Protein AF-0000000070480472 (afdb_homodimer)

InterPro domains:
  IPR001611 Leucine-rich repeat [PF00560] (83-105)
  IPR001611 Leucine-rich repeat [PF00560] (107-129)
  IPR013210 Leucine-rich repeat-containing N-terminal, plant-type [PF08263] (15-54)
  IPR032675 Leucine-rich repeat domain superfamily [G3DSA:3.80.10.10] (13-139)
  IPR053211 DNA damage-repair/toleration-associated protein [PTHR48060] (13-138)

Radius of gyration: 23.02 Å; Cα contacts (8 Å, |Δi|>4): 661; chains: 2; bounding box: 74×65×51 Å

Secondary structure (DSSP, 8-state):
----------HHHHHHHHHHHHHHHHHEEE-TT--GGG-STTS-GGGSTTEEE-TTT--EEEEE-TTS--EEE--GGGGG-TT--EEE--SSEEEEEPPGGGGG-TT--EEE--SSEEES---TTGGG-TT--EEEEE--/----------HHHHHHHHHHHHHHHHHEEE-TT-GGGG-STTS-GGGSTTEEE-TTT--EEEEE-TTS--EEE--GGGGG-TT--EEE--SSEEEEEPPGGGGG-TT--EEE--SSEEES---TTGGG-TT--EEEEE--

Structure (mmCIF, N/CA/C/O backbone):
data_AF-0000000070480472-model_v1
#
loop_
_entity.id
_entity.type
_entity.pdbx_description
1 polymer 'PREDICTED: probable LRR receptor'
#
loop_
_atom_site.group_PDB
_atom_site.id
_atom_site.type_symbol
_atom_site.label_atom_id
_atom_site.label_alt_id
_atom_site.label_comp_id
_atom_site.label_asym_id
_atom_site.label_entity_id
_atom_site.label_seq_id
_atom_site.pdbx_PDB_ins_code
_atom_site.Cartn_x
_atom_site.Cartn_y
_atom_site.Cartn_z
_atom_site.occupancy
_atom_site.B_iso_or_equiv
_atom_site.auth_seq_id
_atom_site.auth_comp_id
_atom_site.auth_asym_id
_atom_site.auth_atom_id
_atom_site.pdbx_PDB_model_num
ATOM 1 N N . MET A 1 1 ? -36 23.062 30.609 1 36.09 1 MET A N 1
ATOM 2 C CA . MET A 1 1 ? -35.219 23.609 29.484 1 36.09 1 MET A CA 1
ATOM 3 C C . MET A 1 1 ? -33.75 23.312 29.656 1 36.09 1 MET A C 1
ATOM 5 O O . MET A 1 1 ? -33.031 24.031 30.375 1 36.09 1 MET A O 1
ATOM 9 N N . GLU A 1 2 ? -33.375 22.078 29.812 1 41.34 2 GLU A N 1
ATOM 10 C CA . GLU A 1 2 ? -32 21.609 30.047 1 41.34 2 GLU A CA 1
ATOM 11 C C . GLU A 1 2 ? -31.094 22.016 28.875 1 41.34 2 GLU A C 1
ATOM 13 O O . GLU A 1 2 ? -31.422 21.766 27.719 1 41.34 2 GLU A O 1
ATOM 18 N N . SER A 1 3 ? -30.406 23.141 29.062 1 35.59 3 SER A N 1
ATOM 19 C CA . SER A 1 3 ? -29.391 23.594 28.109 1 35.59 3 SER A CA 1
ATOM 20 C C . SER A 1 3 ? -28.469 22.453 27.688 1 35.59 3 SER A C 1
ATOM 22 O O . SER A 1 3 ? -27.844 21.812 28.547 1 35.59 3 SER A O 1
ATOM 24 N N . ALA A 1 4 ? -28.766 21.734 26.688 1 45.5 4 ALA A N 1
ATOM 25 C CA . ALA A 1 4 ? -27.812 20.797 26.078 1 45.5 4 ALA A CA 1
ATOM 26 C C . ALA A 1 4 ? -26.406 21.406 26.047 1 45.5 4 ALA A C 1
ATOM 28 O O . ALA A 1 4 ? -26.172 22.406 25.359 1 45.5 4 ALA A O 1
ATOM 29 N N . THR A 1 5 ? -25.688 21.391 27.109 1 40.94 5 THR A N 1
ATOM 30 C CA . THR A 1 5 ? -24.281 21.75 27.094 1 40.94 5 THR A CA 1
ATOM 31 C C . THR A 1 5 ? -23.594 21.203 25.844 1 40.94 5 THR A C 1
ATOM 33 O O . THR A 1 5 ? -23.703 20.016 25.547 1 40.94 5 THR A O 1
ATOM 36 N N . LEU A 1 6 ? -23.375 21.984 24.875 1 44.75 6 LEU A N 1
ATOM 37 C CA . LEU A 1 6 ? -22.594 21.656 23.703 1 44.75 6 LEU A CA 1
ATOM 38 C C . LEU A 1 6 ? -21.266 21.016 24.094 1 44.75 6 LEU A C 1
ATOM 40 O O . LEU A 1 6 ? -20.641 21.422 25.078 1 44.75 6 LEU A O 1
ATOM 44 N N . PRO A 1 7 ? -21.125 19.688 23.969 1 46.91 7 PRO A N 1
ATOM 45 C CA . PRO A 1 7 ? -19.812 19.125 24.297 1 46.91 7 PRO A CA 1
ATOM 46 C C . PRO A 1 7 ? -18.672 20.094 24 1 46.91 7 PRO A C 1
ATOM 48 O O . PRO A 1 7 ? -18.688 20.797 23 1 46.91 7 PRO A O 1
ATOM 51 N N . SER A 1 8 ? -18.062 20.766 24.922 1 44.59 8 SER A N 1
ATOM 52 C CA . SER A 1 8 ? -16.844 21.578 24.828 1 44.59 8 SER A CA 1
ATOM 53 C C . SER A 1 8 ? -15.844 20.953 23.859 1 44.59 8 SER A C 1
ATOM 55 O O . SER A 1 8 ? -15.484 19.781 24 1 44.59 8 SER A O 1
ATOM 57 N N . CYS A 1 9 ? -15.789 21.172 22.484 1 49.78 9 CYS A N 1
ATOM 58 C CA . CYS A 1 9 ? -14.719 20.891 21.516 1 49.78 9 CYS A CA 1
ATOM 59 C C . CYS A 1 9 ? -13.352 21.016 22.172 1 49.78 9 CYS A C 1
ATOM 61 O O . CYS A 1 9 ? -12.961 22.109 22.609 1 49.78 9 CYS A O 1
ATOM 63 N N . ASN A 1 10 ? -12.977 20.078 23.016 1 51.16 10 ASN A N 1
ATOM 64 C CA . ASN A 1 10 ? -11.695 20.047 23.719 1 51.16 10 ASN A CA 1
ATOM 65 C C . ASN A 1 10 ? -10.586 20.688 22.891 1 51.16 10 ASN A C 1
ATOM 67 O O . ASN A 1 10 ? -10.266 20.203 21.797 1 51.16 10 ASN A O 1
ATOM 71 N N . THR A 1 11 ? -10.289 21.938 23.031 1 59.81 11 THR A N 1
ATOM 72 C CA . THR A 1 11 ? -9.312 22.859 22.438 1 59.81 11 THR A CA 1
ATOM 73 C C . THR A 1 11 ? -7.91 22.234 22.469 1 59.81 11 THR A C 1
ATOM 75 O O . THR A 1 11 ? -7.043 22.625 21.688 1 59.81 11 THR A O 1
ATOM 78 N N . PHE A 1 12 ? -7.617 21.25 23.469 1 59.12 12 PHE A N 1
ATOM 79 C CA . PHE A 1 12 ? -6.277 20.688 23.578 1 59.12 12 PHE A CA 1
ATOM 80 C C . PHE A 1 12 ? -5.906 19.891 22.328 1 59.12 12 PHE A C 1
ATOM 82 O O . PHE A 1 12 ? -4.793 20.031 21.812 1 59.12 12 PHE A O 1
ATOM 89 N N . GLY A 1 13 ? -6.777 19.078 21.75 1 69.88 13 GLY A N 1
ATOM 90 C CA . GLY A 1 13 ? -6.504 18.312 20.547 1 69.88 13 GLY A CA 1
ATOM 91 C C . GLY A 1 13 ? -6.246 19.188 19.328 1 69.88 13 GLY A C 1
ATOM 92 O O . GLY A 1 13 ? -5.387 18.875 18.5 1 69.88 13 GLY A O 1
ATOM 93 N N . ASN A 1 14 ? -6.711 20.297 19.453 1 85.75 14 ASN A N 1
ATOM 94 C CA . ASN A 1 14 ? -6.547 21.266 18.375 1 85.75 14 ASN A CA 1
ATOM 95 C C . ASN A 1 14 ? -5.129 21.828 18.328 1 85.75 14 ASN A C 1
ATOM 97 O O . ASN A 1 14 ? -4.535 21.953 17.266 1 85.75 14 ASN A O 1
ATOM 101 N N . GLU A 1 15 ? -4.621 21.953 19.609 1 92.5 15 GLU A N 1
ATOM 102 C CA . GLU A 1 15 ? -3.26 22.469 19.656 1 92.5 15 GLU A CA 1
ATOM 103 C C . GLU A 1 15 ? -2.25 21.422 19.188 1 92.5 15 GLU A C 1
ATOM 105 O O . GLU A 1 15 ? -1.281 21.75 18.5 1 92.5 15 GLU A O 1
ATOM 110 N N . THR A 1 16 ? -2.457 20.234 19.594 1 95.81 16 THR A N 1
ATOM 111 C CA . THR A 1 16 ? -1.588 19.141 19.156 1 95.81 16 THR A CA 1
ATOM 112 C C . THR A 1 16 ? -1.609 19 17.641 1 95.81 16 THR A C 1
ATOM 114 O O . THR A 1 16 ? -0.566 18.797 17.016 1 95.81 16 THR A O 1
ATOM 117 N N . ASP A 1 17 ? -2.764 19.141 17.125 1 97.38 17 ASP A N 1
ATOM 118 C CA . ASP A 1 17 ? -2.893 19.094 15.664 1 97.38 17 ASP A CA 1
ATOM 119 C C . ASP A 1 17 ? -2.121 20.234 15.016 1 97.38 17 ASP A C 1
ATOM 121 O O . ASP A 1 17 ? -1.387 20.031 14.047 1 97.38 17 ASP A O 1
ATOM 125 N N . ARG A 1 18 ? -2.352 21.391 15.547 1 95.38 18 ARG A N 1
ATOM 126 C CA . ARG A 1 18 ? -1.667 22.578 15.023 1 95.38 18 ARG A CA 1
ATOM 127 C C . ARG A 1 18 ? -0.155 22.375 15.031 1 95.38 18 ARG A C 1
ATOM 129 O O . ARG A 1 18 ? 0.516 22.625 14.031 1 95.38 18 ARG A O 1
ATOM 136 N N . LEU A 1 19 ? 0.35 21.938 16.109 1 96 19 LEU A N 1
ATOM 137 C CA . LEU A 1 19 ? 1.789 21.75 16.266 1 96 19 LEU A CA 1
ATOM 138 C C . LEU A 1 19 ? 2.312 20.688 15.297 1 96 19 LEU A C 1
ATOM 140 O O . LEU A 1 19 ? 3.4 20.844 14.742 1 96 19 LEU A O 1
ATOM 144 N N . ALA A 1 20 ? 1.572 19.656 15.102 1 97.62 20 ALA A N 1
ATOM 145 C CA . ALA A 1 20 ? 1.964 18.609 14.156 1 97.62 20 ALA A CA 1
ATOM 146 C C . ALA A 1 20 ? 2.02 19.156 12.734 1 97.62 20 ALA A C 1
ATOM 148 O O . ALA A 1 20 ? 2.938 18.828 11.969 1 97.62 20 ALA A O 1
ATOM 149 N N . LEU A 1 21 ? 1.062 20 12.344 1 97.25 21 LEU A N 1
ATOM 150 C CA . LEU A 1 21 ? 1.028 20.594 11.008 1 97.25 21 LEU A CA 1
ATOM 151 C C . LEU A 1 21 ? 2.174 21.578 10.828 1 97.25 21 LEU A C 1
ATOM 153 O O . LEU A 1 21 ? 2.768 21.656 9.75 1 97.25 21 LEU A O 1
ATOM 157 N N . LEU A 1 22 ? 2.443 22.297 11.906 1 96.38 22 LEU A N 1
ATOM 158 C CA . LEU A 1 22 ? 3.584 23.203 11.852 1 96.38 22 LEU A CA 1
ATOM 159 C C . LEU A 1 22 ? 4.887 22.438 11.688 1 96.38 22 LEU A C 1
ATOM 161 O O . LEU A 1 22 ? 5.781 22.859 10.953 1 96.38 22 LEU A O 1
ATOM 165 N N . ASP A 1 23 ? 4.953 21.359 12.391 1 97.69 23 ASP A N 1
ATOM 166 C CA . ASP A 1 23 ? 6.121 20.5 12.242 1 97.69 23 ASP A CA 1
ATOM 167 C C . ASP A 1 23 ? 6.27 20 10.805 1 97.69 23 ASP A C 1
ATOM 169 O O . ASP A 1 23 ? 7.371 20 10.25 1 97.69 23 ASP A O 1
ATOM 173 N N . LEU A 1 24 ? 5.184 19.641 10.172 1 97.69 24 LEU A N 1
ATOM 174 C CA . LEU A 1 24 ? 5.188 19.219 8.773 1 97.69 24 LEU A CA 1
ATOM 175 C C . LEU A 1 24 ? 5.66 20.344 7.871 1 97.69 24 LEU A C 1
ATOM 177 O O . LEU A 1 24 ? 6.504 20.141 7 1 97.69 24 LEU A O 1
ATOM 181 N N . LYS A 1 25 ? 5.121 21.5 8.133 1 96.69 25 LYS A N 1
ATOM 182 C CA . LYS A 1 25 ? 5.52 22.656 7.348 1 96.69 25 LYS A CA 1
ATOM 183 C C . LYS A 1 25 ? 7.02 22.906 7.457 1 96.69 25 LYS A C 1
ATOM 185 O O . LYS A 1 25 ? 7.684 23.188 6.453 1 96.69 25 LYS A O 1
ATOM 190 N N . LYS A 1 26 ? 7.527 22.766 8.656 1 96.62 26 LYS A N 1
ATOM 191 C CA . LYS A 1 26 ? 8.945 23 8.914 1 96.62 26 LYS A CA 1
ATOM 192 C C . LYS A 1 26 ? 9.812 21.984 8.164 1 96.62 26 LYS A C 1
ATOM 194 O O . LYS A 1 26 ? 10.961 22.281 7.82 1 96.62 26 LYS A O 1
ATOM 199 N N . ARG A 1 27 ? 9.258 20.844 7.863 1 97.75 27 ARG A N 1
ATOM 200 C CA . ARG A 1 27 ? 10.016 19.766 7.223 1 97.75 27 ARG A CA 1
ATOM 201 C C . ARG A 1 27 ? 9.969 19.891 5.703 1 97.75 27 ARG A C 1
ATOM 203 O O . ARG A 1 27 ? 10.633 19.141 4.988 1 97.75 27 ARG A O 1
ATOM 210 N N . ILE A 1 28 ? 9.172 20.797 5.18 1 97.44 28 ILE A N 1
ATOM 211 C CA . ILE A 1 28 ? 9.133 21.062 3.746 1 97.44 28 ILE A CA 1
ATOM 212 C C . ILE A 1 28 ? 10.367 21.859 3.334 1 97.44 28 ILE A C 1
ATOM 214 O O . ILE A 1 28 ? 10.625 22.938 3.867 1 97.44 28 ILE A O 1
ATOM 218 N N . THR A 1 29 ? 11.148 21.328 2.416 1 97.81 29 THR A N 1
ATOM 219 C CA . THR A 1 29 ? 12.398 21.953 2.004 1 97.81 29 THR A CA 1
ATOM 220 C C . THR A 1 29 ? 12.234 22.672 0.663 1 97.81 29 THR A C 1
ATOM 222 O O . THR A 1 29 ? 12.992 23.578 0.341 1 97.81 29 THR A O 1
ATOM 225 N N . GLN A 1 30 ? 11.344 22.203 -0.187 1 98.12 30 GLN A N 1
ATOM 226 C CA . GLN A 1 30 ? 11.031 22.859 -1.458 1 98.12 30 GLN A CA 1
ATOM 227 C C . GLN A 1 30 ? 9.523 23.047 -1.623 1 98.12 30 GLN A C 1
ATOM 229 O O . GLN A 1 30 ? 8.742 22.141 -1.345 1 98.12 30 GLN A O 1
ATOM 234 N N . ASP A 1 31 ? 9.125 24.156 -2.004 1 97.56 31 ASP A N 1
ATOM 235 C CA . ASP A 1 31 ? 7.738 24.562 -2.254 1 97.56 31 ASP A CA 1
ATOM 236 C C . ASP A 1 31 ? 7.648 25.531 -3.43 1 97.56 31 ASP A C 1
ATOM 238 O O . ASP A 1 31 ? 7.285 26.688 -3.254 1 97.56 31 ASP A O 1
ATOM 242 N N . PRO A 1 32 ? 7.871 25.016 -4.57 1 97.5 32 PRO A N 1
ATOM 243 C CA . PRO A 1 32 ? 7.969 25.906 -5.727 1 97.5 32 PRO A CA 1
ATOM 244 C C . PRO A 1 32 ? 6.648 26.609 -6.043 1 97.5 32 PRO A C 1
ATOM 246 O O . PRO A 1 32 ? 6.648 27.703 -6.621 1 97.5 32 PRO A O 1
ATOM 249 N N . LEU A 1 33 ? 5.488 26.031 -5.664 1 96.19 33 LEU A N 1
ATOM 250 C CA . LEU A 1 33 ? 4.188 26.641 -5.945 1 96.19 33 LEU A CA 1
ATOM 251 C C . LEU A 1 33 ? 3.74 27.531 -4.793 1 96.19 33 LEU A C 1
ATOM 253 O O . LEU A 1 33 ? 2.662 28.125 -4.848 1 96.19 33 LEU A O 1
ATOM 257 N N . HIS A 1 34 ? 4.5 27.547 -3.738 1 95 34 HIS A N 1
ATOM 258 C CA . HIS A 1 34 ? 4.258 28.406 -2.578 1 95 34 HIS A CA 1
ATOM 259 C C . HIS A 1 34 ? 2.932 28.062 -1.907 1 95 34 HIS A C 1
ATOM 261 O O . HIS A 1 34 ? 2.188 28.953 -1.495 1 95 34 HIS A O 1
ATOM 267 N N . VAL A 1 35 ? 2.701 26.781 -1.876 1 93 35 VAL A N 1
ATOM 268 C CA . VAL A 1 35 ? 1.47 26.281 -1.276 1 93 35 VAL A CA 1
ATOM 269 C C . VAL A 1 35 ? 1.497 26.5 0.233 1 93 35 VAL A C 1
ATOM 271 O O . VAL A 1 35 ? 0.467 26.812 0.84 1 93 35 VAL A O 1
ATOM 274 N N . MET A 1 36 ? 2.635 26.484 0.836 1 92.19 36 MET A N 1
ATOM 275 C CA . MET A 1 36 ? 2.793 26.562 2.285 1 92.19 36 MET A CA 1
ATOM 276 C C . MET A 1 36 ? 2.777 28.016 2.754 1 92.19 36 MET A C 1
ATOM 278 O O . MET A 1 36 ? 2.67 28.281 3.951 1 92.19 36 MET A O 1
ATOM 282 N N . SER A 1 37 ? 2.785 28.906 1.881 1 90.38 37 SER A N 1
ATOM 283 C CA . SER A 1 37 ? 2.836 30.328 2.229 1 90.38 37 SER A CA 1
ATOM 284 C C . SER A 1 37 ? 1.559 30.766 2.936 1 90.38 37 SER A C 1
ATOM 286 O O . SER A 1 37 ? 1.593 31.656 3.793 1 90.38 37 SER A O 1
ATOM 288 N N . SER A 1 38 ? 0.469 30.141 2.561 1 84.44 38 SER A N 1
ATOM 289 C CA . SER A 1 38 ? -0.815 30.516 3.143 1 84.44 38 SER A CA 1
ATOM 290 C C . SER A 1 38 ? -1.031 29.828 4.492 1 84.44 38 SER A C 1
ATOM 292 O O . SER A 1 38 ? -1.974 30.156 5.215 1 84.44 38 SER A O 1
ATOM 294 N N . CYS A 1 39 ? -0.143 28.953 4.848 1 88.81 39 CYS A N 1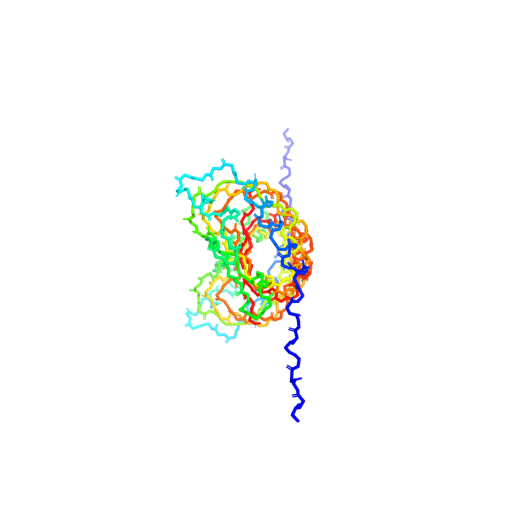
ATOM 295 C CA . CYS A 1 39 ? -0.212 28.25 6.117 1 88.81 39 CYS A CA 1
ATOM 296 C C . CYS A 1 39 ? 0.574 28.984 7.199 1 88.81 39 CYS A C 1
ATOM 298 O O . CYS A 1 39 ? 1.734 28.656 7.457 1 88.81 39 CYS A O 1
ATOM 300 N N . ASN A 1 40 ? -0.016 29.938 7.762 1 84.31 40 ASN A N 1
ATOM 301 C CA . ASN A 1 40 ? 0.656 30.75 8.773 1 84.31 40 ASN A CA 1
ATOM 302 C C . ASN A 1 40 ? -0.275 31.078 9.938 1 84.31 40 ASN A C 1
ATOM 304 O O . ASN A 1 40 ? -1.422 30.625 9.969 1 84.31 40 ASN A O 1
ATOM 308 N N . ASP A 1 41 ? 0.263 31.781 10.891 1 83.81 41 ASP A N 1
ATOM 309 C CA . ASP A 1 41 ? -0.401 32 12.18 1 83.81 41 ASP A CA 1
ATOM 310 C C . ASP A 1 41 ? -1.605 32.938 12.023 1 83.81 41 ASP A C 1
ATOM 312 O O . ASP A 1 41 ? -2.414 33.062 12.945 1 83.81 41 ASP A O 1
ATOM 316 N N . SER A 1 42 ? -1.841 33.438 10.883 1 85.44 42 SER A N 1
ATOM 317 C CA . SER A 1 42 ? -2.963 34.375 10.695 1 85.44 42 SER A CA 1
ATOM 318 C C . SER A 1 42 ? -4.25 33.594 10.398 1 85.44 42 SER A C 1
ATOM 320 O O . SER A 1 42 ? -5.348 34.156 10.523 1 85.44 42 SER A O 1
ATOM 322 N N . LEU A 1 43 ? -4.125 32.438 9.984 1 88.56 43 LEU A N 1
ATOM 323 C CA . LEU A 1 43 ? -5.266 31.594 9.648 1 88.56 43 LEU A CA 1
ATOM 324 C C . LEU A 1 43 ? -5.34 30.391 10.578 1 88.56 43 LEU A C 1
ATOM 326 O O . LEU A 1 43 ? -4.309 29.828 10.953 1 88.56 43 LEU A O 1
ATOM 330 N N . ASN A 1 44 ? -6.523 30.109 10.938 1 92.12 44 ASN A N 1
ATOM 331 C CA . ASN A 1 44 ? -6.707 28.844 11.625 1 92.12 44 ASN A CA 1
ATOM 332 C C . ASN A 1 44 ? -6.242 27.672 10.766 1 92.12 44 ASN A C 1
ATOM 334 O O . ASN A 1 44 ? -6.484 27.641 9.555 1 92.12 44 ASN A O 1
ATOM 338 N N . PHE A 1 45 ? -5.613 26.75 11.406 1 94.94 45 PHE A N 1
ATOM 339 C CA . PHE A 1 45 ? -5.02 25.672 10.625 1 94.94 45 PHE A CA 1
ATOM 340 C C . PHE A 1 45 ? -6.094 24.875 9.883 1 94.94 45 PHE A C 1
ATOM 342 O O . PHE A 1 45 ? -5.809 24.219 8.883 1 94.94 45 PHE A O 1
ATOM 349 N N . CYS A 1 46 ? -7.297 24.906 10.273 1 95.38 46 CYS A N 1
ATOM 350 C CA . CYS A 1 46 ? -8.383 24.234 9.57 1 95.38 46 CYS A CA 1
ATOM 351 C C . CYS A 1 46 ? -8.625 24.875 8.203 1 95.38 46 CYS A C 1
ATOM 353 O O . CYS A 1 46 ? -9.289 24.281 7.352 1 95.38 46 CYS A O 1
ATOM 355 N N . ASN A 1 47 ? -8.07 26.047 7.988 1 94.19 47 ASN A N 1
ATOM 356 C CA . ASN A 1 47 ? -8.227 26.734 6.715 1 94.19 47 ASN A CA 1
ATOM 357 C C . ASN A 1 47 ? -6.957 26.656 5.871 1 94.19 47 ASN A C 1
ATOM 359 O O . ASN A 1 47 ? -6.859 27.297 4.824 1 94.19 47 ASN A O 1
ATOM 363 N N . TRP A 1 48 ? -6 25.922 6.32 1 95.69 48 TRP A N 1
ATOM 364 C CA . TRP A 1 48 ? -4.77 25.734 5.555 1 95.69 48 TRP A CA 1
ATOM 365 C C . TRP A 1 48 ? -5.02 24.875 4.324 1 95.69 48 TRP A C 1
ATOM 367 O O . TRP A 1 48 ? -5.887 24 4.344 1 95.69 48 TRP A O 1
ATOM 377 N N . VAL A 1 49 ? -4.164 25.062 3.32 1 94.75 49 VAL A N 1
ATOM 378 C CA . VAL A 1 49 ? -4.246 24.266 2.102 1 94.75 49 VAL A CA 1
ATOM 379 C C . VAL A 1 49 ? -4.004 22.797 2.432 1 94.75 49 VAL A C 1
ATOM 381 O O . VAL A 1 49 ? -3.096 22.469 3.197 1 94.75 49 VAL A O 1
ATOM 384 N N . GLY A 1 50 ? -4.941 21.953 1.927 1 97.19 50 GLY A N 1
ATOM 385 C CA . GLY A 1 50 ? -4.758 20.516 2.059 1 97.19 50 GLY A CA 1
ATOM 386 C C . GLY A 1 50 ? -5.27 19.969 3.379 1 97.19 50 GLY A C 1
ATOM 387 O O . GLY A 1 50 ? -5.27 18.75 3.594 1 97.19 50 GLY A O 1
ATOM 388 N N . VAL A 1 51 ? -5.715 20.844 4.309 1 97.38 51 VAL A N 1
ATOM 389 C CA . VAL A 1 51 ? -6.156 20.406 5.629 1 97.38 51 VAL A CA 1
ATOM 390 C C . VAL A 1 51 ? -7.68 20.484 5.715 1 97.38 51 VAL A C 1
ATOM 392 O O . VAL A 1 51 ? -8.281 21.484 5.336 1 97.38 51 VAL A O 1
ATOM 395 N N . THR A 1 52 ? -8.328 19.422 6.027 1 98 52 THR A N 1
ATOM 396 C CA . THR A 1 52 ? -9.75 19.391 6.328 1 98 52 THR A CA 1
ATOM 397 C C . THR A 1 52 ? -9.992 19.016 7.785 1 98 52 THR A C 1
ATOM 399 O O . THR A 1 52 ? -9.438 18.031 8.273 1 98 52 THR A O 1
ATOM 402 N N . CYS A 1 53 ? -10.766 19.766 8.484 1 97.25 53 CYS A N 1
ATOM 403 C CA . CYS A 1 53 ? -11.086 19.516 9.891 1 97.25 53 CYS A CA 1
ATOM 404 C C . CYS A 1 53 ? -12.539 19.094 10.055 1 97.25 53 CYS A C 1
ATOM 406 O O . CYS A 1 53 ? -13.383 19.422 9.219 1 97.25 53 CYS A O 1
ATOM 408 N N . ASN A 1 54 ? -12.695 18.219 11.062 1 97.19 54 ASN A N 1
ATOM 409 C CA . ASN A 1 54 ? -14.062 18.016 11.508 1 97.19 54 ASN A CA 1
ATOM 410 C C . ASN A 1 54 ? -14.719 19.328 11.922 1 97.19 54 ASN A C 1
ATOM 412 O O . ASN A 1 54 ? -14.133 20.125 12.664 1 97.19 54 ASN A O 1
ATOM 416 N N . ARG A 1 55 ? -15.867 19.578 11.469 1 92.88 55 ARG A N 1
ATOM 417 C CA . ARG A 1 55 ? -16.531 20.859 11.688 1 92.88 55 ARG A CA 1
ATOM 418 C C . ARG A 1 55 ? -16.875 21.047 13.164 1 92.88 55 ARG A C 1
ATOM 420 O O . ARG A 1 55 ? -16.875 22.156 13.672 1 92.88 55 ARG A O 1
ATOM 427 N N . CYS A 1 56 ? -17.109 19.969 13.867 1 91.88 56 CYS A N 1
ATOM 428 C CA . CYS A 1 56 ? -17.547 20.047 15.258 1 91.88 56 CYS A CA 1
ATOM 429 C C . CYS A 1 56 ? -16.344 20.031 16.203 1 91.88 56 CYS A C 1
ATOM 431 O O . CYS A 1 56 ? -16.188 20.938 17.031 1 91.88 56 CYS A O 1
ATOM 433 N N . THR A 1 57 ? -15.383 19.125 15.992 1 92.62 57 THR A N 1
ATOM 434 C CA . THR A 1 57 ? -14.297 18.938 16.938 1 92.62 57 THR A CA 1
ATOM 435 C C . THR A 1 57 ? -13.086 19.781 16.547 1 92.62 57 THR A C 1
ATOM 437 O O . THR A 1 57 ? -12.164 19.969 17.344 1 92.62 57 THR A O 1
ATOM 440 N N . LYS A 1 58 ? -13.148 20.219 15.289 1 94.62 58 LYS A N 1
ATOM 441 C CA . LYS A 1 58 ? -12.07 21.031 14.734 1 94.62 58 LYS A CA 1
ATOM 442 C C . LYS A 1 58 ? -10.758 20.25 14.695 1 94.62 58 LYS A C 1
ATOM 444 O O . LYS A 1 58 ? -9.68 20.844 14.602 1 94.62 58 LYS A O 1
ATOM 449 N N . ARG A 1 59 ? -10.828 18.969 14.773 1 96.62 59 ARG A N 1
ATOM 450 C CA . ARG A 1 59 ? -9.664 18.109 14.617 1 96.62 59 ARG A CA 1
ATOM 451 C C . ARG A 1 59 ? -9.391 17.812 13.148 1 96.62 59 ARG A C 1
ATOM 453 O O . AR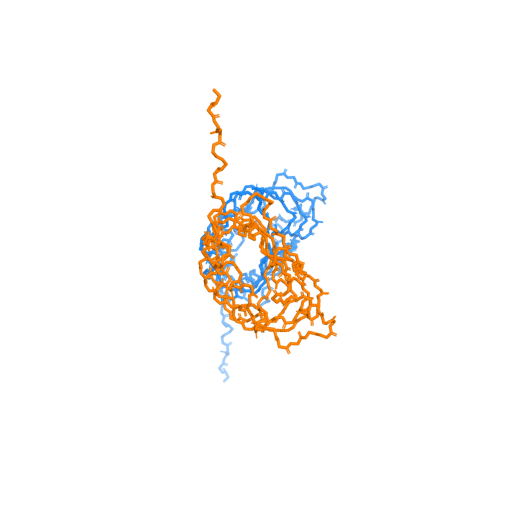G A 1 59 ? -10.32 17.766 12.336 1 96.62 59 ARG A O 1
ATOM 460 N N . VAL A 1 60 ? -8.125 17.656 12.82 1 98.12 60 VAL A N 1
ATOM 461 C CA . VAL A 1 60 ? -7.742 17.359 11.445 1 98.12 60 VAL A CA 1
ATOM 462 C C . VAL A 1 60 ? -8.219 15.945 11.086 1 98.12 60 VAL A C 1
ATOM 464 O O . VAL A 1 60 ? -7.938 14.984 11.805 1 98.12 60 VAL A O 1
ATOM 467 N N . VAL A 1 61 ? -8.93 15.836 9.945 1 98.56 61 VAL A N 1
ATOM 468 C CA . VAL A 1 61 ? -9.453 14.531 9.539 1 98.56 61 VAL A CA 1
ATOM 469 C C . VAL A 1 61 ? -8.828 14.117 8.211 1 98.56 61 VAL A C 1
ATOM 471 O O . VAL A 1 61 ? -8.734 12.922 7.914 1 98.56 61 VAL A O 1
ATOM 474 N N . ILE A 1 62 ? -8.414 15.086 7.379 1 98.81 62 ILE A N 1
ATOM 475 C CA . ILE A 1 62 ? -7.805 14.766 6.094 1 98.81 62 ILE A CA 1
ATOM 476 C C . ILE A 1 62 ? -6.613 15.688 5.848 1 98.81 62 ILE A C 1
ATOM 478 O O . ILE A 1 62 ? -6.684 16.891 6.117 1 98.81 62 ILE A O 1
ATOM 482 N N . LEU A 1 63 ? -5.559 15.18 5.426 1 98.75 63 LEU A N 1
ATOM 483 C CA . LEU A 1 63 ? -4.398 15.891 4.891 1 98.75 63 LEU A CA 1
ATOM 484 C C . LEU A 1 63 ? -4.16 15.516 3.432 1 98.75 63 LEU A C 1
ATOM 486 O O . LEU A 1 63 ? -3.779 14.383 3.127 1 98.75 63 LEU A O 1
ATOM 490 N N . LYS A 1 64 ? -4.426 16.375 2.512 1 98.69 64 LYS A N 1
ATOM 491 C CA . LYS A 1 64 ? -4.328 16.125 1.077 1 98.69 64 LYS A CA 1
ATOM 492 C C . LYS A 1 64 ? -3.459 17.172 0.389 1 98.69 64 LYS A C 1
ATOM 494 O O . LYS A 1 64 ? -3.898 18.312 0.178 1 98.69 64 LYS A O 1
ATOM 499 N N . LEU A 1 65 ? -2.279 16.828 0.046 1 98.06 65 LEU A N 1
ATOM 500 C CA . LEU A 1 65 ? -1.335 17.703 -0.63 1 98.06 65 LEU A CA 1
ATOM 501 C C . LEU A 1 65 ? -0.855 17.094 -1.939 1 98.06 65 LEU A C 1
ATOM 503 O O . LEU A 1 65 ? 0.335 17.141 -2.258 1 98.06 65 LEU A O 1
ATOM 507 N N . THR A 1 66 ? -1.704 16.453 -2.672 1 98.12 66 THR A N 1
ATOM 508 C CA . THR A 1 66 ? -1.397 15.734 -3.902 1 98.12 66 THR A CA 1
ATOM 509 C C . THR A 1 66 ? -0.843 16.688 -4.961 1 98.12 66 THR A C 1
ATOM 511 O O . THR A 1 66 ? -1.397 17.766 -5.188 1 98.12 66 THR A O 1
ATOM 514 N N . THR A 1 67 ? 0.277 16.312 -5.574 1 97.94 67 THR A N 1
ATOM 515 C CA . THR A 1 67 ? 0.831 16.969 -6.758 1 97.94 67 THR A CA 1
ATOM 516 C C . THR A 1 67 ? 1.082 18.453 -6.488 1 97.94 67 THR A C 1
ATOM 518 O O . THR A 1 67 ? 0.691 19.312 -7.285 1 97.94 67 THR A O 1
ATOM 521 N N . GLN A 1 68 ? 1.752 18.766 -5.422 1 97.44 68 GLN A N 1
ATOM 522 C CA . GLN A 1 68 ? 2.062 20.156 -5.066 1 97.44 68 GLN A CA 1
ATOM 523 C C . GLN A 1 68 ? 3.541 20.453 -5.289 1 97.44 68 GLN A C 1
ATOM 525 O O . GLN A 1 68 ? 4.008 21.562 -4.973 1 97.44 68 GLN A O 1
ATOM 530 N N . LYS A 1 69 ? 4.281 19.469 -5.828 1 98.06 69 LYS A N 1
ATOM 531 C CA . LYS A 1 69 ? 5.707 19.594 -6.113 1 98.06 69 LYS A CA 1
ATOM 532 C C . LYS A 1 69 ? 6.496 19.906 -4.848 1 98.06 69 LYS A C 1
ATOM 534 O O . LYS A 1 69 ? 7.473 20.672 -4.891 1 98.06 69 LYS A O 1
ATOM 539 N N . LEU A 1 70 ? 6.02 19.375 -3.693 1 98.25 70 LEU A N 1
ATOM 540 C CA . LEU A 1 70 ? 6.672 19.609 -2.408 1 98.25 70 LEU A CA 1
ATOM 541 C C . LEU A 1 70 ? 7.816 18.625 -2.193 1 98.25 70 LEU A C 1
ATOM 543 O O . LEU A 1 70 ? 7.75 17.484 -2.654 1 98.25 70 LEU A O 1
ATOM 547 N N . ALA A 1 71 ? 8.867 19.078 -1.605 1 98.62 71 ALA A N 1
ATOM 548 C CA . ALA A 1 71 ? 9.938 18.219 -1.099 1 98.62 71 ALA A CA 1
ATOM 549 C C . ALA A 1 71 ? 10.086 18.375 0.413 1 98.62 71 ALA A C 1
ATOM 551 O O . ALA A 1 71 ? 9.828 19.438 0.968 1 98.62 71 ALA A O 1
ATOM 552 N N . GLY A 1 72 ? 10.477 17.328 1.039 1 98.38 72 GLY A N 1
ATOM 553 C CA . GLY A 1 72 ? 10.648 17.297 2.482 1 98.38 72 GLY A CA 1
ATOM 554 C C . GLY A 1 72 ? 10.547 15.906 3.068 1 98.38 72 GLY A C 1
ATOM 555 O O . GLY A 1 72 ? 10.859 14.922 2.396 1 98.38 72 GLY A O 1
ATOM 556 N N . SER A 1 73 ? 10.227 15.789 4.363 1 98.56 73 SER A N 1
ATOM 557 C CA . SER A 1 73 ? 10.07 14.516 5.055 1 98.56 73 SER A CA 1
ATOM 558 C C . SER A 1 73 ? 8.859 14.539 5.98 1 98.56 73 SER A C 1
ATOM 560 O O . SER A 1 73 ? 8.328 15.602 6.293 1 98.56 73 SER A O 1
ATOM 562 N N . LEU A 1 74 ? 8.352 13.367 6.266 1 98.25 74 LEU A N 1
ATOM 563 C CA . LEU A 1 74 ? 7.246 13.242 7.203 1 98.25 74 LEU A CA 1
ATOM 564 C C . LEU A 1 74 ? 7.75 13.234 8.641 1 98.25 74 LEU A C 1
ATOM 566 O O . LEU A 1 74 ? 8.586 12.406 9.008 1 98.25 74 LEU A O 1
ATOM 570 N N . PRO A 1 75 ? 7.254 14.172 9.414 1 98.44 75 PRO A N 1
ATOM 571 C CA . PRO A 1 75 ? 7.703 14.195 10.812 1 98.44 75 PRO A CA 1
ATOM 572 C C . PRO A 1 75 ? 7.043 13.109 11.664 1 98.44 75 PRO A C 1
ATOM 574 O O . PRO A 1 75 ? 5.945 12.656 11.344 1 98.44 75 PRO A O 1
ATOM 577 N N . LYS A 1 76 ? 7.676 12.727 12.797 1 98.38 76 LYS A N 1
ATOM 578 C CA . LYS A 1 76 ? 7.117 11.766 13.742 1 98.38 76 LYS A CA 1
ATOM 579 C C . LYS A 1 76 ? 5.801 12.273 14.328 1 98.38 76 LYS A C 1
ATOM 581 O O . LYS A 1 76 ? 4.918 11.477 14.664 1 98.38 76 LYS A O 1
ATOM 586 N N . SER A 1 77 ? 5.715 13.547 14.336 1 98.44 77 SER A N 1
ATOM 587 C CA . SER A 1 77 ? 4.543 14.164 14.945 1 98.44 77 SER A CA 1
ATOM 588 C C . SER A 1 77 ? 3.293 13.922 14.102 1 98.44 77 SER A C 1
ATOM 590 O O . SER A 1 77 ? 2.174 14.18 14.555 1 98.44 77 SER A O 1
ATOM 592 N N . ILE A 1 78 ? 3.416 13.383 12.875 1 98.19 78 ILE A N 1
ATOM 593 C CA . ILE A 1 78 ? 2.256 13.023 12.07 1 98.19 78 ILE A CA 1
ATOM 594 C C . ILE A 1 78 ? 1.344 12.086 12.859 1 98.19 78 ILE A C 1
ATOM 596 O O . ILE A 1 78 ? 0.122 12.109 12.688 1 98.19 78 ILE A O 1
ATOM 600 N N . GLY A 1 79 ? 1.986 11.289 13.742 1 97.94 79 GLY A N 1
ATOM 601 C CA . GLY A 1 79 ? 1.252 10.344 14.57 1 97.94 79 GLY A CA 1
ATOM 602 C C . GLY A 1 79 ? 0.375 11.023 15.609 1 97.94 79 GLY A C 1
ATOM 603 O O . GLY A 1 79 ? -0.468 10.375 16.234 1 97.94 79 GLY A O 1
ATOM 604 N N . ASN A 1 80 ? 0.577 12.32 15.773 1 97.81 80 ASN A N 1
ATOM 605 C CA . ASN A 1 80 ? -0.2 13.07 16.75 1 97.81 80 ASN A CA 1
ATOM 606 C C . ASN A 1 80 ? -1.538 13.523 16.172 1 97.81 80 ASN A C 1
ATOM 608 O O . ASN A 1 80 ? -2.406 14 16.906 1 97.81 80 ASN A O 1
ATOM 612 N N . LEU A 1 81 ? -1.711 13.414 14.867 1 97.94 81 LEU A N 1
ATOM 613 C CA . LEU A 1 81 ? -2.99 13.734 14.25 1 97.94 81 LEU A CA 1
ATOM 614 C C . LEU A 1 81 ? -3.98 12.586 14.406 1 97.94 81 LEU A C 1
ATOM 616 O O . LEU A 1 81 ? -4.383 11.969 13.422 1 97.94 81 LEU A O 1
ATOM 620 N N . SER A 1 82 ? -4.488 12.414 15.617 1 96.38 82 SER A N 1
ATOM 621 C CA . SER A 1 82 ? -5.141 11.203 16.094 1 96.38 82 SER A CA 1
ATOM 622 C C . 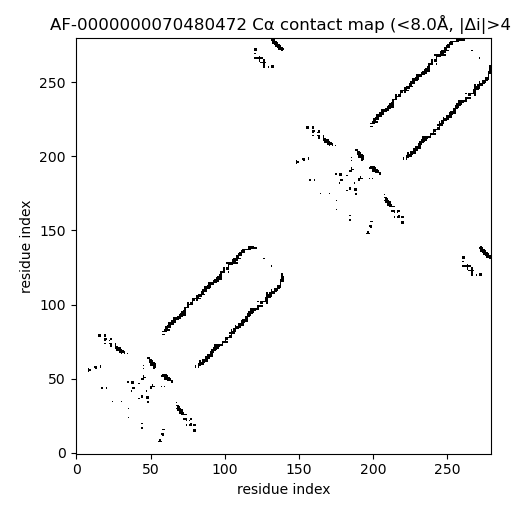SER A 1 82 ? -6.48 10.984 15.398 1 96.38 82 SER A C 1
ATOM 624 O O . SER A 1 82 ? -7.031 9.883 15.422 1 96.38 82 SER A O 1
ATOM 626 N N . HIS A 1 83 ? -7.035 11.984 14.719 1 97.31 83 HIS A N 1
ATOM 627 C CA . HIS A 1 83 ? -8.344 11.844 14.086 1 97.31 83 HIS A CA 1
ATOM 628 C C . HIS A 1 83 ? -8.211 11.773 12.57 1 97.31 83 HIS A C 1
ATOM 630 O O . HIS A 1 83 ? -9.219 11.758 11.859 1 97.31 83 HIS A O 1
ATOM 636 N N . LEU A 1 84 ? -6.969 11.703 12.109 1 98.19 84 LEU A N 1
ATOM 637 C CA . LEU A 1 84 ? -6.738 11.641 10.672 1 98.19 84 LEU A CA 1
ATOM 638 C C . LEU A 1 84 ? -7.332 10.367 10.086 1 98.19 84 LEU A C 1
ATOM 640 O O . LEU A 1 84 ? -7.105 9.273 10.602 1 98.19 84 LEU A O 1
ATOM 644 N N . THR A 1 85 ? -8.141 10.5 9.016 1 98.38 85 THR A N 1
ATOM 645 C CA . THR A 1 85 ? -8.719 9.352 8.32 1 98.38 85 THR A CA 1
ATOM 646 C C . THR A 1 85 ? -8.07 9.164 6.953 1 98.38 85 THR A C 1
ATOM 648 O O . THR A 1 85 ? -8.156 8.086 6.363 1 98.38 85 THR A O 1
ATOM 651 N N . GLY A 1 86 ? -7.438 10.18 6.469 1 98.69 86 GLY A N 1
ATOM 652 C CA . GLY A 1 86 ? -6.832 10.094 5.152 1 98.69 86 GLY A CA 1
ATOM 653 C C . GLY A 1 86 ? -5.586 10.945 5.008 1 98.69 86 GLY A C 1
ATOM 654 O O . GLY A 1 86 ? -5.559 12.094 5.465 1 98.69 86 GLY A O 1
ATOM 655 N N . ILE A 1 87 ? -4.547 10.469 4.469 1 98.81 87 ILE A N 1
ATOM 656 C CA . ILE A 1 87 ? -3.346 11.18 4.039 1 98.81 87 ILE A CA 1
ATOM 657 C C . ILE A 1 87 ? -3.096 10.922 2.555 1 98.81 87 ILE A C 1
ATOM 659 O O . ILE A 1 87 ? -3.027 9.766 2.121 1 98.81 87 ILE A O 1
ATOM 663 N N . ASP A 1 88 ? -3.029 11.914 1.771 1 98.75 88 ASP A N 1
ATOM 664 C CA . ASP A 1 88 ? -2.711 11.812 0.35 1 98.75 88 ASP A CA 1
ATOM 665 C C . ASP A 1 88 ? -1.592 12.781 -0.031 1 98.75 88 ASP A C 1
ATOM 667 O O . ASP A 1 88 ? -1.83 13.977 -0.203 1 98.75 88 ASP A O 1
ATOM 671 N N . LEU A 1 89 ? -0.401 12.258 -0.141 1 98.5 89 LEU A N 1
ATOM 672 C CA . LEU A 1 89 ? 0.766 13.047 -0.515 1 98.5 89 LEU A CA 1
ATOM 673 C C . LEU A 1 89 ? 1.308 12.617 -1.871 1 98.5 89 LEU A C 1
ATOM 675 O O . LEU A 1 89 ? 2.482 12.836 -2.176 1 98.5 89 LEU A O 1
ATOM 679 N N . VAL A 1 90 ? 0.478 11.961 -2.672 1 98.19 90 VAL A N 1
ATOM 680 C CA . VAL A 1 90 ? 0.915 11.328 -3.912 1 98.19 90 VAL A CA 1
ATOM 681 C C . VAL A 1 90 ? 1.521 12.375 -4.844 1 98.19 90 VAL A C 1
ATOM 683 O O . VAL A 1 90 ? 1.015 13.492 -4.938 1 98.19 90 VAL A O 1
ATOM 686 N N . ASN A 1 91 ? 2.504 11.977 -5.578 1 97.88 91 ASN A N 1
ATOM 687 C CA . ASN A 1 91 ? 3.086 12.758 -6.668 1 97.88 91 ASN A CA 1
ATOM 688 C C . ASN A 1 91 ? 3.727 14.047 -6.152 1 97.88 91 ASN A C 1
ATOM 690 O O . ASN A 1 91 ? 3.391 15.141 -6.617 1 97.88 91 ASN A O 1
ATOM 694 N N . ASN A 1 92 ? 4.684 13.883 -5.242 1 98.38 92 ASN A N 1
ATOM 695 C CA . ASN A 1 92 ? 5.574 14.906 -4.707 1 98.38 92 ASN A CA 1
ATOM 696 C C . ASN A 1 92 ? 7.016 14.406 -4.637 1 98.38 92 ASN A C 1
ATOM 698 O O . ASN A 1 92 ? 7.41 13.523 -5.395 1 98.38 92 ASN A O 1
ATOM 702 N N . SER A 1 93 ? 7.824 15.062 -3.908 1 98.25 93 SER A N 1
ATOM 703 C CA . SER A 1 93 ? 9.219 14.656 -3.779 1 98.25 93 SER A CA 1
ATOM 704 C C . SER A 1 93 ? 9.609 14.453 -2.318 1 98.25 93 SER A C 1
ATOM 706 O O . SER A 1 93 ? 10.719 14.789 -1.911 1 98.25 93 SER A O 1
ATOM 708 N N . PHE A 1 94 ? 8.625 13.992 -1.493 1 98.38 94 PHE A N 1
ATOM 709 C CA . PHE A 1 94 ? 8.953 13.688 -0.104 1 98.38 94 PHE A CA 1
ATOM 710 C C . PHE A 1 94 ? 9.969 12.562 -0.018 1 98.38 94 PHE A C 1
ATOM 712 O O . PHE A 1 94 ? 9.922 11.617 -0.803 1 98.38 94 PHE A O 1
ATOM 719 N N . ALA A 1 95 ? 10.859 12.711 0.89 1 98.06 95 ALA A N 1
ATOM 720 C CA . ALA A 1 95 ? 11.938 11.727 1.056 1 98.06 95 ALA A CA 1
ATOM 721 C C . ALA A 1 95 ? 12.109 11.344 2.523 1 98.06 95 ALA A C 1
ATOM 723 O O . ALA A 1 95 ? 11.234 11.617 3.348 1 98.06 95 ALA A O 1
ATOM 724 N N . GLY A 1 96 ? 13.148 10.531 2.85 1 97.06 96 GLY A N 1
ATOM 725 C CA . GLY A 1 96 ? 13.336 10.023 4.199 1 97.06 96 GLY A CA 1
ATOM 726 C C . GLY A 1 96 ? 12.555 8.75 4.473 1 97.06 96 GLY A C 1
ATOM 727 O O . GLY A 1 96 ? 12.102 8.078 3.539 1 97.06 96 GLY A O 1
ATOM 728 N N . GLU A 1 97 ? 12.469 8.383 5.691 1 96.81 97 GLU A N 1
ATOM 729 C CA . GLU A 1 97 ? 11.75 7.176 6.086 1 96.81 97 GLU A CA 1
ATOM 730 C C . GLU A 1 97 ? 10.336 7.508 6.562 1 96.81 97 GLU A C 1
ATOM 732 O O . GLU A 1 97 ? 10.078 8.625 7.027 1 96.81 97 GLU A O 1
ATOM 737 N N . ILE A 1 98 ? 9.453 6.551 6.355 1 96.94 98 ILE A N 1
ATOM 738 C CA . ILE A 1 98 ? 8.117 6.688 6.938 1 96.94 98 ILE A CA 1
ATOM 739 C C . ILE A 1 98 ? 8.195 6.457 8.445 1 96.94 98 ILE A C 1
ATOM 741 O O . ILE A 1 98 ? 8.625 5.391 8.898 1 96.94 98 ILE A O 1
ATOM 745 N N . PRO A 1 99 ? 7.77 7.496 9.148 1 96.75 99 PRO A N 1
ATOM 746 C CA . PRO A 1 99 ? 7.906 7.344 10.602 1 96.75 99 PRO A CA 1
ATOM 747 C C . PRO A 1 99 ? 7 6.25 11.164 1 96.75 99 PRO A C 1
ATOM 749 O O . PRO A 1 99 ? 5.863 6.098 10.719 1 96.75 99 PRO A O 1
ATOM 752 N N . GLN A 1 100 ? 7.527 5.52 12.195 1 96.06 100 GLN A N 1
ATOM 753 C CA . GLN A 1 100 ? 6.766 4.445 12.828 1 96.06 100 GLN A CA 1
ATOM 754 C C . GLN A 1 100 ? 5.527 4.988 13.531 1 96.06 100 GLN A C 1
ATOM 756 O O . GLN A 1 100 ? 4.551 4.262 13.719 1 96.06 100 GLN A O 1
ATOM 761 N N . GLU A 1 101 ? 5.598 6.27 13.828 1 97.94 101 GLU A N 1
ATOM 762 C CA . GLU A 1 101 ? 4.508 6.934 14.539 1 97.94 101 GLU A CA 1
ATOM 763 C C . GLU A 1 101 ? 3.232 6.957 13.703 1 97.94 101 GLU A C 1
ATOM 765 O O . GLU A 1 101 ? 2.146 7.211 14.227 1 97.94 101 GLU A O 1
ATOM 770 N N . ILE A 1 102 ? 3.348 6.566 12.391 1 97.19 102 ILE A N 1
ATOM 771 C CA . ILE A 1 102 ? 2.162 6.449 11.547 1 97.19 102 ILE A CA 1
ATOM 772 C C . ILE A 1 102 ? 1.223 5.391 12.125 1 97.19 102 ILE A C 1
ATOM 774 O O . ILE A 1 102 ? 0.001 5.496 11.984 1 97.19 102 ILE A O 1
ATOM 778 N N . GLY A 1 103 ? 1.763 4.414 12.797 1 95.44 103 GLY A N 1
ATOM 779 C CA . GLY A 1 103 ? 1.007 3.326 13.391 1 95.44 103 GLY A CA 1
ATOM 780 C C . GLY A 1 103 ? 0.081 3.779 14.508 1 95.44 103 GLY A C 1
ATOM 781 O O . GLY A 1 103 ? -0.809 3.035 14.922 1 95.44 103 GLY A O 1
ATOM 782 N N . ARG A 1 104 ? 0.284 4.992 14.969 1 97 104 ARG A N 1
ATOM 783 C CA . ARG A 1 104 ? -0.558 5.535 16.031 1 97 104 ARG A CA 1
ATOM 784 C C . ARG A 1 104 ? -1.882 6.043 15.469 1 97 104 ARG A C 1
ATOM 786 O O . ARG A 1 104 ? -2.811 6.336 16.219 1 97 104 ARG A O 1
ATOM 793 N N . LEU A 1 105 ? -1.948 6.117 14.18 1 97.88 105 LEU A N 1
ATOM 794 C CA . LEU A 1 105 ? -3.143 6.676 13.555 1 97.88 105 LEU A CA 1
ATOM 795 C C . LEU A 1 105 ? -4.242 5.625 13.445 1 97.88 105 LEU A C 1
ATOM 797 O O . LEU A 1 105 ? -4.52 5.129 12.352 1 97.88 105 LEU A O 1
ATOM 801 N N . GLY A 1 106 ? -4.93 5.453 14.5 1 96.31 106 GLY A N 1
ATOM 802 C CA . GLY A 1 106 ? -5.922 4.398 14.625 1 96.31 106 GLY A CA 1
ATOM 803 C C . GLY A 1 106 ? -7.129 4.609 13.727 1 96.31 106 GLY A C 1
ATOM 804 O O . GLY A 1 106 ? -7.832 3.652 13.391 1 96.31 106 GLY A O 1
ATOM 805 N N . SER A 1 107 ? -7.406 5.906 13.32 1 96.88 107 SER A N 1
ATOM 806 C CA . SER A 1 107 ? -8.586 6.219 12.523 1 96.88 107 SER A CA 1
ATOM 807 C C . SER A 1 107 ? -8.234 6.289 11.039 1 96.88 107 SER A C 1
ATOM 809 O O . SER A 1 107 ? -9.117 6.484 10.195 1 96.88 107 SER A O 1
ATOM 811 N N . LEU A 1 108 ? -6.988 6.051 10.695 1 97.81 108 LEU A N 1
ATOM 812 C CA . LEU A 1 108 ? -6.543 6.223 9.312 1 97.81 108 LEU A CA 1
ATOM 813 C C . LEU A 1 108 ? -7.164 5.168 8.406 1 97.81 108 LEU A C 1
ATOM 815 O O . LEU A 1 108 ? -7.027 3.969 8.656 1 97.81 108 LEU A O 1
ATOM 819 N N . ARG A 1 109 ? -7.836 5.613 7.34 1 97.5 109 ARG A N 1
ATOM 820 C CA . ARG A 1 109 ? -8.516 4.73 6.395 1 97.5 109 ARG A CA 1
ATOM 821 C C . ARG A 1 109 ? -7.75 4.652 5.074 1 97.5 109 ARG A C 1
ATOM 823 O O . ARG A 1 109 ? -7.777 3.621 4.398 1 97.5 109 ARG A O 1
ATOM 830 N N . SER A 1 110 ? -7.152 5.773 4.742 1 98 110 SER A N 1
ATOM 831 C CA . SER A 1 110 ? -6.445 5.848 3.469 1 98 110 SER A CA 1
ATOM 832 C C . SER A 1 110 ? -5.078 6.508 3.631 1 98 110 SER A C 1
ATOM 834 O O . SER A 1 110 ? -4.969 7.582 4.227 1 98 110 SER A O 1
ATOM 836 N N . LEU A 1 111 ? -4.059 5.82 3.143 1 98.25 111 LEU A N 1
ATOM 837 C CA . LEU A 1 111 ? -2.693 6.332 3.133 1 98.25 111 LEU A CA 1
ATOM 838 C C . LEU A 1 111 ? -2.072 6.203 1.746 1 98.25 111 LEU A C 1
ATOM 840 O O . LEU A 1 111 ? -1.835 5.094 1.269 1 98.25 111 LEU A O 1
ATOM 844 N N . ASN A 1 112 ? -1.877 7.312 1.102 1 98.5 112 ASN A N 1
ATOM 845 C CA . ASN A 1 112 ? -1.26 7.328 -0.22 1 98.5 112 ASN A CA 1
ATOM 846 C C . ASN A 1 112 ? 0.024 8.156 -0.229 1 98.5 112 ASN A C 1
ATOM 848 O O . ASN A 1 112 ? -0.024 9.383 -0.24 1 98.5 112 ASN A O 1
ATOM 852 N N . LEU A 1 113 ? 1.129 7.496 -0.177 1 98.06 113 LEU A N 1
ATOM 853 C CA . LEU A 1 113 ? 2.439 8.141 -0.186 1 98.06 113 LEU A CA 1
ATOM 854 C C . LEU A 1 113 ? 3.193 7.812 -1.472 1 98.06 113 LEU A C 1
ATOM 856 O O . LEU A 1 113 ? 4.41 8.008 -1.547 1 98.06 113 LEU A O 1
ATOM 860 N N . SER A 1 114 ? 2.447 7.309 -2.463 1 96.38 114 SER A N 1
ATOM 861 C CA . SER A 1 114 ? 3.082 6.852 -3.695 1 96.38 114 SER A CA 1
ATOM 862 C C . SER A 1 114 ? 3.637 8.023 -4.5 1 96.38 114 SER A C 1
ATOM 864 O O . SER A 1 114 ? 3.303 9.18 -4.23 1 96.38 114 SER A O 1
ATOM 866 N N . ARG A 1 115 ? 4.57 7.699 -5.465 1 96.19 115 ARG A N 1
ATOM 867 C CA . ARG A 1 115 ? 5.203 8.688 -6.336 1 96.19 115 ARG A CA 1
ATOM 868 C C . ARG A 1 115 ? 5.906 9.766 -5.516 1 96.19 115 ARG A C 1
ATOM 870 O O . ARG A 1 115 ? 5.668 10.961 -5.719 1 96.19 115 ARG A O 1
ATOM 877 N N . ASN A 1 116 ? 6.66 9.367 -4.609 1 97.94 116 ASN A N 1
ATOM 878 C CA . ASN A 1 116 ? 7.594 10.133 -3.795 1 97.94 116 ASN A CA 1
ATOM 879 C C . ASN A 1 116 ? 8.961 9.461 -3.727 1 97.94 116 ASN A C 1
ATOM 881 O O . ASN A 1 116 ? 9.297 8.633 -4.578 1 97.94 116 ASN A O 1
ATOM 885 N N . SER A 1 117 ? 9.781 9.93 -2.852 1 97.25 117 SER A N 1
ATOM 886 C CA . SER A 1 117 ? 11.133 9.383 -2.771 1 97.25 117 SER A CA 1
ATOM 887 C C . SER A 1 117 ? 11.414 8.805 -1.389 1 97.25 117 SER A C 1
ATOM 889 O O . SER A 1 117 ? 12.539 8.891 -0.891 1 97.25 117 SER A O 1
ATOM 891 N N . PHE A 1 118 ? 10.32 8.258 -0.73 1 97 118 PHE A N 1
ATOM 892 C CA . PHE A 1 118 ? 10.516 7.652 0.581 1 97 118 PHE A CA 1
ATOM 893 C C . PHE A 1 118 ? 11.453 6.453 0.49 1 97 118 PHE A C 1
ATOM 895 O O . PHE A 1 118 ? 11.391 5.68 -0.469 1 97 118 PHE A O 1
ATOM 902 N N . GLY A 1 119 ? 12.273 6.328 1.442 1 93.81 119 GLY A N 1
ATOM 903 C CA . GLY A 1 119 ? 13.156 5.18 1.555 1 93.81 119 GLY A CA 1
ATOM 904 C C . GLY A 1 119 ? 12.945 4.387 2.832 1 93.81 119 GLY A C 1
ATOM 905 O O . GLY A 1 119 ? 11.922 4.531 3.496 1 93.81 119 GLY A O 1
ATOM 906 N N . GLY A 1 120 ? 13.859 3.436 2.949 1 89.88 120 GLY A N 1
ATOM 907 C CA . GLY A 1 120 ? 13.781 2.613 4.145 1 89.88 120 GLY A CA 1
ATOM 908 C C . GLY A 1 120 ? 12.82 1.448 4.008 1 89.88 120 GLY A C 1
ATOM 909 O O . GLY A 1 120 ? 12.664 0.895 2.918 1 89.88 120 GLY A O 1
ATOM 910 N N . LYS A 1 121 ? 12.289 0.985 5.16 1 89 121 LYS A N 1
ATOM 911 C CA . LYS A 1 121 ? 11.367 -0.147 5.203 1 89 121 LYS A CA 1
ATOM 912 C C . LYS A 1 121 ? 9.945 0.315 5.492 1 89 121 LYS A C 1
ATOM 914 O O . LYS A 1 121 ? 9.734 1.414 6.012 1 89 121 LYS A O 1
ATOM 919 N N . ILE A 1 122 ? 9.055 -0.49 5.051 1 91.44 122 ILE A N 1
ATOM 920 C CA . ILE A 1 122 ? 7.684 -0.256 5.488 1 91.44 122 ILE A CA 1
ATOM 921 C C . ILE A 1 122 ? 7.598 -0.396 7.008 1 91.44 122 ILE A C 1
ATOM 923 O O . ILE A 1 122 ? 8.086 -1.373 7.574 1 91.44 122 ILE A O 1
ATOM 927 N N . PRO A 1 123 ? 6.996 0.625 7.555 1 90.25 123 PRO A N 1
ATOM 928 C CA . PRO A 1 123 ? 6.934 0.533 9.016 1 90.25 123 PRO A CA 1
ATOM 929 C C . PRO A 1 123 ? 6.262 -0.751 9.492 1 90.25 123 PRO A C 1
ATOM 931 O O . PRO A 1 123 ? 5.211 -1.135 8.977 1 90.25 123 PRO A O 1
ATOM 934 N N . SER A 1 124 ? 6.793 -1.361 10.508 1 87.12 124 SER A N 1
ATOM 935 C CA . SER A 1 124 ? 6.336 -2.656 11 1 87.12 124 SER A CA 1
ATOM 936 C C . SER A 1 124 ? 4.961 -2.543 11.648 1 87.12 124 SER A C 1
ATOM 938 O O . SER A 1 124 ? 4.242 -3.539 11.781 1 87.12 124 SER A O 1
ATOM 940 N N . ASN A 1 125 ? 4.688 -1.332 12 1 90.56 125 ASN A N 1
ATOM 941 C CA . ASN A 1 125 ? 3.432 -1.153 12.719 1 90.56 125 ASN A CA 1
ATOM 942 C C . ASN A 1 125 ? 2.367 -0.51 11.836 1 90.56 125 ASN A C 1
ATOM 944 O O . ASN A 1 125 ? 1.393 0.051 12.336 1 90.56 125 ASN A O 1
ATOM 948 N N . ILE A 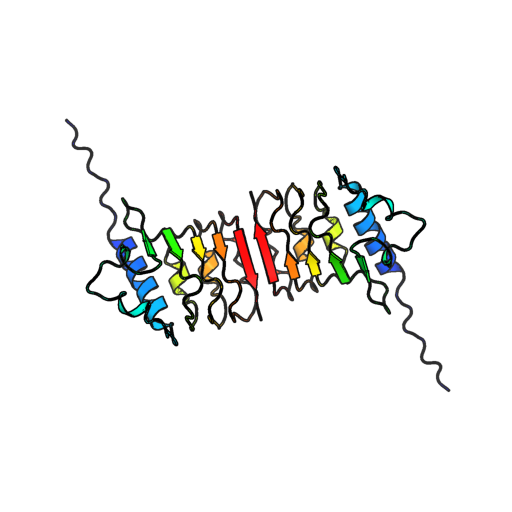1 126 ? 2.559 -0.643 10.492 1 91.5 126 ILE A N 1
ATOM 949 C CA . ILE A 1 126 ? 1.587 -0.058 9.57 1 91.5 126 ILE A CA 1
ATOM 950 C C . ILE A 1 126 ? 0.233 -0.742 9.75 1 91.5 126 ILE A C 1
ATOM 952 O O . ILE A 1 126 ? -0.814 -0.111 9.586 1 91.5 126 ILE A O 1
ATOM 956 N N . SER A 1 127 ? 0.298 -1.949 10.125 1 87 127 SER A N 1
ATOM 957 C CA . SER A 1 127 ? -0.907 -2.75 10.32 1 87 127 SER A CA 1
ATOM 958 C C . SER A 1 127 ? -1.662 -2.32 11.57 1 87 127 SER A C 1
ATOM 960 O O . SER A 1 127 ? -2.805 -2.732 11.781 1 87 127 SER A O 1
ATOM 962 N N . HIS A 1 128 ? -1.034 -1.515 12.406 1 90.94 128 HIS A N 1
ATOM 963 C CA . HIS A 1 128 ? -1.703 -1.027 13.609 1 90.94 128 HIS A CA 1
ATOM 964 C C . HIS A 1 128 ? -2.75 0.027 13.266 1 90.94 128 HIS A C 1
ATOM 966 O O . HIS A 1 128 ? -3.596 0.362 14.102 1 90.94 128 HIS A O 1
ATOM 972 N N . CYS A 1 129 ? -2.615 0.593 12.062 1 93.12 129 CYS A N 1
ATOM 973 C CA . CYS A 1 129 ? -3.715 1.43 11.594 1 93.12 129 CYS A CA 1
ATOM 974 C C . CYS A 1 129 ? -4.969 0.599 11.352 1 93.12 129 CYS A C 1
ATOM 976 O O . CYS A 1 129 ? -5.199 0.125 10.242 1 93.12 129 CYS A O 1
ATOM 978 N N . ALA A 1 130 ? -5.789 0.54 12.336 1 90.44 130 ALA A N 1
ATOM 979 C CA . ALA A 1 130 ? -6.84 -0.467 12.469 1 90.44 130 ALA A CA 1
ATOM 980 C C . ALA A 1 130 ? -7.895 -0.298 11.375 1 90.44 130 ALA A C 1
ATOM 982 O O . ALA A 1 130 ? -8.57 -1.261 11 1 90.44 130 ALA A O 1
ATOM 983 N N . GLN A 1 131 ? -8.016 0.938 10.898 1 93.56 131 GLN A N 1
ATOM 984 C CA . GLN A 1 131 ? -9.102 1.202 9.961 1 93.56 131 GLN A CA 1
ATOM 985 C C . GLN A 1 131 ? -8.578 1.312 8.531 1 93.56 131 GLN A C 1
ATOM 987 O O . GLN A 1 131 ? -9.32 1.668 7.617 1 93.56 131 GLN A O 1
ATOM 992 N N . LEU A 1 132 ? -7.285 0.987 8.32 1 94.75 132 LEU A N 1
ATOM 993 C CA . LEU A 1 132 ? -6.637 1.197 7.027 1 94.75 132 LEU A CA 1
ATOM 994 C C . LEU A 1 132 ? -7.254 0.303 5.957 1 94.75 132 LEU A C 1
ATOM 996 O O . LEU A 1 132 ? -7.355 -0.912 6.141 1 94.75 132 LEU A O 1
ATOM 1000 N N . ARG A 1 133 ? -7.715 0.914 4.855 1 94.31 133 ARG A N 1
ATOM 1001 C CA . ARG A 1 133 ? -8.344 0.204 3.746 1 94.31 133 ARG A CA 1
ATOM 1002 C C . ARG A 1 133 ? -7.539 0.378 2.461 1 94.31 133 ARG A C 1
ATOM 1004 O O . ARG A 1 133 ? -7.434 -0.553 1.659 1 94.31 133 ARG A O 1
ATOM 1011 N N . VAL A 1 134 ? -7.109 1.576 2.311 1 95.69 134 VAL A N 1
ATOM 1012 C CA . VAL A 1 134 ? -6.328 1.878 1.114 1 95.69 134 VAL A CA 1
ATOM 1013 C C . VAL A 1 134 ? -4.891 2.219 1.506 1 95.69 134 VAL A C 1
ATOM 1015 O O . VAL A 1 134 ? -4.66 3.109 2.326 1 95.69 134 VAL A O 1
ATOM 1018 N N . LEU A 1 135 ? -3.965 1.463 1.038 1 96.44 135 LEU A N 1
ATOM 1019 C CA . LEU A 1 135 ? -2.545 1.673 1.303 1 96.44 135 LEU A CA 1
ATOM 1020 C C . LEU A 1 135 ? -1.743 1.657 0.006 1 96.44 135 LEU A C 1
ATOM 1022 O O . LEU A 1 135 ? -1.721 0.649 -0.704 1 96.44 135 LEU A O 1
ATOM 1026 N N . ARG A 1 136 ? -1.19 2.783 -0.333 1 97 136 ARG A N 1
ATOM 1027 C CA . ARG A 1 136 ? -0.339 2.9 -1.513 1 97 136 ARG A CA 1
ATOM 1028 C C . ARG A 1 136 ? 1.038 3.439 -1.143 1 97 136 ARG A C 1
ATOM 1030 O O . ARG A 1 136 ? 1.172 4.602 -0.75 1 97 136 ARG A O 1
ATOM 1037 N N . LEU A 1 137 ? 2.012 2.572 -1.237 1 95.62 137 LEU A N 1
ATOM 1038 C CA . LEU A 1 137 ? 3.387 2.916 -0.891 1 95.62 137 LEU A CA 1
ATOM 1039 C C . LEU A 1 137 ? 4.336 2.586 -2.039 1 95.62 137 LEU A C 1
ATOM 1041 O O . LEU A 1 137 ? 4.105 1.63 -2.783 1 95.62 137 LEU A O 1
ATOM 1045 N N . SER A 1 138 ? 5.297 3.365 -2.262 1 92.69 138 SER A N 1
ATOM 1046 C CA . SER A 1 138 ? 6.457 3.109 -3.107 1 92.69 138 SER A CA 1
ATOM 1047 C C . SER A 1 138 ? 7.75 3.535 -2.418 1 92.69 138 SER A C 1
ATOM 1049 O O . SER A 1 138 ? 7.977 4.727 -2.189 1 92.69 138 SER A O 1
ATOM 1051 N N . ILE A 1 139 ? 8.492 2.539 -2.021 1 88.19 139 ILE A N 1
ATOM 1052 C CA . ILE A 1 139 ? 9.711 2.791 -1.269 1 88.19 139 ILE A CA 1
ATOM 1053 C C . ILE A 1 139 ? 10.922 2.611 -2.178 1 88.19 139 ILE A C 1
ATOM 1055 O O . ILE A 1 139 ? 10.961 1.69 -2.998 1 88.19 139 ILE A O 1
ATOM 1059 N N . LYS A 1 140 ? 11.789 3.529 -2.145 1 82.62 140 LYS A N 1
ATOM 1060 C CA . LYS A 1 140 ? 12.992 3.455 -2.963 1 82.62 140 LYS A CA 1
ATOM 1061 C C . LYS A 1 140 ? 14.117 2.738 -2.219 1 82.62 140 LYS A C 1
ATOM 1063 O O . LYS A 1 140 ? 14.172 2.77 -0.988 1 82.62 140 LYS A O 1
ATOM 1068 N N . MET B 1 1 ? 40.5 -29.484 -15.68 1 35.62 1 MET B N 1
ATOM 1069 C CA . MET B 1 1 ? 39.219 -29.328 -16.375 1 35.62 1 MET B CA 1
ATOM 1070 C C . MET B 1 1 ? 38.062 -29.641 -15.453 1 35.62 1 MET B C 1
ATOM 1072 O O . MET B 1 1 ? 37.688 -30.812 -15.312 1 35.62 1 MET B O 1
ATOM 1076 N N . GLU B 1 2 ? 38 -29.078 -14.297 1 41.62 2 GLU B N 1
ATOM 1077 C CA . GLU B 1 2 ? 36.969 -29.281 -13.281 1 41.62 2 GLU B CA 1
ATOM 1078 C C . GLU B 1 2 ? 35.594 -28.922 -13.812 1 41.62 2 GLU B C 1
ATOM 1080 O O . GLU B 1 2 ? 35.406 -27.844 -14.391 1 41.62 2 GLU B O 1
ATOM 1085 N N . SER B 1 3 ? 34.906 -29.953 -14.273 1 35.56 3 SER B N 1
ATOM 1086 C CA . SER B 1 3 ? 33.531 -29.781 -14.703 1 35.56 3 SER B CA 1
ATOM 1087 C C . SER B 1 3 ? 32.719 -28.969 -13.688 1 35.56 3 SER B C 1
ATOM 1089 O O . SER B 1 3 ? 32.656 -29.328 -12.508 1 35.56 3 SER B O 1
ATOM 1091 N N . ALA B 1 4 ? 32.688 -27.703 -13.812 1 48.56 4 ALA B N 1
ATOM 1092 C CA . ALA B 1 4 ? 31.734 -26.906 -13.055 1 48.56 4 ALA B CA 1
ATOM 1093 C C . ALA B 1 4 ? 30.391 -27.609 -12.953 1 48.56 4 ALA B C 1
ATOM 1095 O O . ALA B 1 4 ? 29.703 -27.797 -13.961 1 48.56 4 ALA B O 1
ATOM 1096 N N . THR B 1 5 ? 30.281 -28.594 -12.109 1 41.44 5 THR B N 1
ATOM 1097 C CA . THR B 1 5 ? 28.969 -29.172 -11.82 1 41.44 5 THR B CA 1
ATOM 1098 C C . THR B 1 5 ? 27.906 -28.078 -11.766 1 41.44 5 THR B C 1
ATOM 1100 O O . THR B 1 5 ? 28.078 -27.062 -11.086 1 41.44 5 THR B O 1
ATOM 1103 N N . LEU B 1 6 ? 27.109 -27.969 -12.75 1 44.28 6 LEU B N 1
ATOM 1104 C CA . LEU B 1 6 ? 25.953 -27.078 -12.789 1 44.28 6 LEU B CA 1
ATOM 1105 C C . LEU B 1 6 ? 25.109 -27.234 -11.531 1 44.28 6 LEU B C 1
ATOM 1107 O O . LEU B 1 6 ? 24.922 -28.344 -11.031 1 44.28 6 LEU B O 1
ATOM 1111 N N . PRO B 1 7 ? 25.203 -26.297 -10.578 1 46.56 7 PRO B N 1
ATOM 1112 C CA . PRO B 1 7 ? 24.328 -26.469 -9.414 1 46.56 7 PRO B CA 1
ATOM 1113 C C . PRO B 1 7 ? 23 -27.141 -9.766 1 46.56 7 PRO B C 1
ATOM 1115 O O . PRO B 1 7 ? 22.422 -26.859 -10.828 1 46.56 7 PRO B O 1
ATOM 1118 N N . SER B 1 8 ? 22.719 -28.375 -9.5 1 43.97 8 SER B N 1
ATOM 1119 C CA . SER B 1 8 ? 21.453 -29.094 -9.594 1 43.97 8 SER B CA 1
ATOM 1120 C C . SER B 1 8 ? 20.281 -28.188 -9.227 1 43.97 8 SER B C 1
ATOM 1122 O O . SER B 1 8 ? 20.266 -27.578 -8.156 1 43.97 8 SER B O 1
ATOM 1124 N N . CYS B 1 9 ? 19.594 -27.344 -10.102 1 48.91 9 CYS B N 1
ATOM 1125 C CA . CYS B 1 9 ? 18.297 -26.672 -9.945 1 48.91 9 CYS B CA 1
ATOM 1126 C C . CYS B 1 9 ? 17.359 -27.5 -9.062 1 48.91 9 CYS B C 1
ATOM 1128 O O . CYS B 1 9 ? 16.984 -28.609 -9.422 1 48.91 9 CYS B O 1
ATOM 1130 N N . ASN B 1 10 ? 17.594 -27.531 -7.777 1 50.47 10 ASN B N 1
ATOM 1131 C CA . ASN B 1 10 ? 16.781 -28.266 -6.809 1 50.47 10 ASN B CA 1
ATOM 1132 C C . ASN B 1 10 ? 15.328 -28.328 -7.234 1 50.47 10 ASN B C 1
ATOM 1134 O O . ASN B 1 10 ? 14.656 -27.297 -7.328 1 50.47 10 ASN B O 1
ATOM 1138 N N . THR B 1 11 ? 14.875 -29.297 -7.973 1 60.09 11 THR B N 1
ATOM 1139 C CA . THR B 1 11 ? 13.578 -29.688 -8.523 1 60.09 11 THR B CA 1
ATOM 1140 C C . THR B 1 11 ? 12.492 -29.594 -7.453 1 60.09 11 THR B C 1
ATOM 1142 O O . THR B 1 11 ? 11.312 -29.469 -7.773 1 60.09 11 THR B O 1
ATOM 1145 N N . PHE B 1 12 ? 12.875 -29.703 -6.078 1 59.62 12 PHE B N 1
ATOM 1146 C CA . PHE B 1 12 ? 11.875 -29.688 -5.016 1 59.62 12 PHE B CA 1
ATOM 1147 C C . PHE B 1 12 ? 11.156 -28.344 -4.973 1 59.62 12 PHE B C 1
ATOM 1149 O O . PHE B 1 12 ? 9.93 -28.297 -4.859 1 59.62 12 PHE B O 1
ATOM 1156 N N . GLY B 1 13 ? 11.828 -27.219 -5.105 1 70.5 13 GLY B N 1
ATOM 1157 C CA . GLY B 1 13 ? 11.211 -25.891 -5.094 1 70.5 13 GLY B CA 1
ATOM 1158 C C . GLY B 1 13 ? 10.281 -25.656 -6.266 1 70.5 13 GLY B C 1
ATOM 1159 O O . GLY B 1 13 ? 9.234 -25.031 -6.117 1 70.5 13 GLY B O 1
ATOM 1160 N N . ASN B 1 14 ? 10.523 -26.391 -7.207 1 86.44 14 ASN B N 1
ATOM 1161 C CA . ASN B 1 14 ? 9.711 -26.281 -8.414 1 86.44 14 ASN B CA 1
ATOM 1162 C C . ASN B 1 14 ? 8.344 -26.938 -8.219 1 86.44 14 ASN B C 1
ATOM 1164 O O . ASN B 1 14 ? 7.32 -26.375 -8.633 1 86.44 14 ASN B O 1
ATOM 1168 N N . GLU B 1 15 ? 8.43 -28.062 -7.418 1 92.62 15 GLU B N 1
ATOM 1169 C CA . GLU B 1 15 ? 7.156 -28.719 -7.168 1 92.62 15 GLU B CA 1
ATOM 1170 C C . GLU B 1 15 ? 6.285 -27.906 -6.223 1 92.62 15 GLU B C 1
ATOM 1172 O O . GLU B 1 15 ? 5.066 -27.828 -6.398 1 92.62 15 GLU B O 1
ATOM 1177 N N . THR B 1 16 ? 6.891 -27.359 -5.238 1 95.88 16 THR B N 1
ATOM 1178 C CA . THR B 1 16 ? 6.16 -26.5 -4.309 1 95.88 16 THR B CA 1
ATOM 1179 C C . THR B 1 16 ? 5.531 -25.312 -5.043 1 95.88 16 THR B C 1
ATOM 1181 O O . THR B 1 16 ? 4.383 -24.953 -4.777 1 95.88 16 THR B O 1
ATOM 1184 N N . ASP B 1 17 ? 6.273 -24.797 -5.926 1 97.38 17 ASP B N 1
ATOM 1185 C CA . ASP B 1 17 ? 5.746 -23.703 -6.734 1 97.38 17 ASP B CA 1
ATOM 1186 C C . ASP B 1 17 ? 4.547 -24.156 -7.566 1 97.38 17 ASP B C 1
ATOM 1188 O O . ASP B 1 17 ? 3.52 -23.469 -7.609 1 97.38 17 ASP B O 1
ATOM 1192 N N . ARG B 1 18 ? 4.766 -25.266 -8.203 1 95.38 18 ARG B N 1
ATOM 1193 C CA . ARG B 1 18 ? 3.693 -25.812 -9.031 1 95.38 18 ARG B CA 1
ATOM 1194 C C . ARG B 1 18 ? 2.42 -26 -8.211 1 95.38 18 ARG B C 1
ATOM 1196 O O . ARG B 1 18 ? 1.337 -25.594 -8.641 1 95.38 18 ARG B O 1
ATOM 1203 N N . LEU B 1 19 ? 2.555 -26.594 -7.098 1 96 19 LEU B N 1
ATOM 1204 C CA . LEU B 1 19 ? 1.408 -26.875 -6.246 1 96 19 LEU B CA 1
ATOM 1205 C C . LEU B 1 19 ? 0.738 -25.594 -5.777 1 96 19 LEU B C 1
ATOM 1207 O O . LEU B 1 19 ? -0.491 -25.516 -5.699 1 96 19 LEU B O 1
ATOM 1211 N N . ALA B 1 20 ? 1.484 -24.594 -5.477 1 97.62 20 ALA B N 1
ATOM 1212 C CA . ALA B 1 20 ? 0.935 -23.312 -5.066 1 97.62 20 ALA B CA 1
ATOM 1213 C C . ALA B 1 20 ? 0.14 -22.672 -6.195 1 97.62 20 ALA B C 1
ATOM 1215 O O . ALA B 1 20 ? -0.933 -22.094 -5.969 1 97.62 20 ALA B O 1
ATOM 1216 N N . LEU B 1 21 ? 0.634 -22.75 -7.426 1 97.25 21 LEU B N 1
ATOM 1217 C CA . LEU B 1 21 ? -0.051 -22.188 -8.578 1 97.25 21 LEU B CA 1
ATOM 1218 C C . LEU B 1 21 ? -1.334 -22.953 -8.883 1 97.25 21 LEU B C 1
ATOM 1220 O O . LEU B 1 21 ? -2.348 -22.359 -9.25 1 97.25 21 LEU B O 1
ATOM 1224 N N . LEU B 1 22 ? -1.229 -24.266 -8.688 1 96.38 22 LEU B N 1
ATOM 1225 C CA . LEU B 1 22 ? -2.434 -25.062 -8.867 1 96.38 22 LEU B CA 1
ATOM 1226 C C . LEU B 1 22 ? -3.486 -24.703 -7.824 1 96.38 22 LEU B C 1
ATOM 1228 O O . LEU B 1 22 ? -4.68 -24.656 -8.133 1 96.38 22 LEU B O 1
ATOM 1232 N N . ASP B 1 23 ? -3.016 -24.5 -6.648 1 97.62 23 ASP B N 1
ATOM 1233 C CA . ASP B 1 23 ? -3.92 -24.062 -5.59 1 97.62 23 ASP B CA 1
ATOM 1234 C C . ASP B 1 23 ? -4.59 -22.734 -5.949 1 97.62 23 ASP B C 1
ATOM 1236 O O . ASP B 1 23 ? -5.797 -22.578 -5.758 1 97.62 23 ASP B O 1
ATOM 1240 N N . LEU B 1 24 ? -3.854 -21.812 -6.5 1 97.69 24 LEU B N 1
ATOM 1241 C CA . LEU B 1 24 ? -4.395 -20.547 -6.953 1 97.69 24 LEU B CA 1
ATOM 1242 C C . LEU B 1 24 ? -5.438 -20.75 -8.047 1 97.69 24 LEU B C 1
ATOM 1244 O O . LEU B 1 24 ? -6.523 -20.156 -7.992 1 97.69 24 LEU B O 1
ATOM 1248 N N . LYS B 1 25 ? -5.086 -21.594 -8.969 1 96.69 25 LYS B N 1
ATOM 1249 C CA . LYS B 1 25 ? -6.02 -21.891 -10.055 1 96.69 25 LYS B CA 1
ATOM 1250 C C . LYS B 1 25 ? -7.332 -22.438 -9.508 1 96.69 25 LYS B C 1
ATOM 1252 O O . LYS B 1 25 ? -8.414 -22.047 -9.953 1 96.69 25 LYS B O 1
ATOM 1257 N N . LYS B 1 26 ? -7.207 -23.297 -8.539 1 96.62 26 LYS B N 1
ATOM 1258 C CA . LYS B 1 26 ? -8.375 -23.938 -7.938 1 96.62 26 LYS B CA 1
ATOM 1259 C C . LYS B 1 26 ? -9.266 -22.922 -7.238 1 96.62 26 LYS B C 1
ATOM 1261 O O . LYS B 1 26 ? -10.477 -23.109 -7.133 1 96.62 26 LYS B O 1
ATOM 1266 N N . ARG B 1 27 ? -8.688 -21.828 -6.809 1 97.69 27 ARG B N 1
ATOM 1267 C CA . ARG B 1 27 ? -9.414 -20.812 -6.055 1 97.69 27 ARG B CA 1
ATOM 1268 C C . ARG B 1 27 ? -10.07 -19.797 -6.984 1 97.69 27 ARG B C 1
ATOM 1270 O O . ARG B 1 27 ? -10.82 -18.922 -6.535 1 97.69 27 ARG B O 1
ATOM 1277 N N . ILE B 1 28 ? -9.789 -19.859 -8.266 1 97.44 28 ILE B N 1
ATOM 1278 C CA . ILE B 1 28 ? -10.445 -19 -9.25 1 97.44 28 ILE B CA 1
ATOM 1279 C C . ILE B 1 28 ? -11.867 -19.5 -9.492 1 97.44 28 ILE B C 1
ATOM 1281 O O . ILE B 1 28 ? -12.07 -20.656 -9.867 1 97.44 28 ILE B O 1
ATOM 1285 N N . THR B 1 29 ? -12.852 -18.641 -9.266 1 97.88 29 THR B N 1
ATOM 1286 C CA . THR B 1 29 ? -14.25 -19.031 -9.375 1 97.88 29 THR B CA 1
ATOM 1287 C C . THR B 1 29 ? -14.852 -18.516 -10.68 1 97.88 29 THR B C 1
ATOM 1289 O O . THR B 1 29 ? -15.836 -19.047 -11.18 1 97.88 29 THR B O 1
ATOM 1292 N N . GLN B 1 30 ? -14.367 -17.406 -11.219 1 98.19 30 GLN B N 1
ATOM 1293 C CA . GLN B 1 30 ? -14.797 -16.859 -12.5 1 98.19 30 GLN B CA 1
ATOM 1294 C C . GLN B 1 30 ? -13.602 -16.562 -13.398 1 98.19 30 GLN B C 1
ATOM 1296 O O . GLN B 1 30 ? -12.609 -15.984 -12.945 1 98.19 30 GLN B O 1
ATOM 1301 N N . ASP B 1 31 ? -13.641 -16.969 -14.57 1 97.56 31 ASP B N 1
ATOM 1302 C CA . ASP B 1 31 ? -12.625 -16.75 -15.602 1 97.56 31 ASP B CA 1
ATOM 1303 C C . ASP B 1 31 ? -13.266 -16.547 -16.969 1 97.56 31 ASP B C 1
ATOM 1305 O O . ASP B 1 31 ? -13.109 -17.375 -17.859 1 97.56 31 ASP B O 1
ATOM 1309 N N . PRO B 1 32 ? -13.867 -15.438 -17.125 1 97.5 32 PRO B N 1
ATOM 1310 C CA . PRO B 1 32 ? -14.648 -15.234 -18.344 1 97.5 32 PRO B CA 1
ATOM 1311 C C . PRO B 1 32 ? -13.789 -15.195 -19.594 1 97.5 32 PRO B C 1
ATOM 1313 O O . PRO B 1 32 ? -14.266 -15.516 -20.688 1 97.5 32 PRO B O 1
ATOM 1316 N N . LEU B 1 33 ? -12.492 -14.844 -19.5 1 96.25 33 LEU B N 1
ATOM 1317 C CA . LEU B 1 33 ? -11.602 -14.766 -20.656 1 96.25 33 LEU B CA 1
ATOM 1318 C C . LEU B 1 33 ? -10.875 -16.094 -20.875 1 96.25 33 LEU B C 1
ATOM 1320 O O . LEU B 1 33 ? -10.086 -16.219 -21.812 1 96.25 33 LEU B O 1
ATOM 1324 N N . HIS B 1 34 ? -11.07 -17.016 -19.984 1 94.94 34 HIS B N 1
ATOM 1325 C CA . HIS B 1 34 ? -10.516 -18.359 -20.078 1 94.94 34 HIS B CA 1
ATOM 1326 C C . HIS B 1 34 ? -8.992 -18.328 -20.047 1 94.94 34 HIS B C 1
ATOM 1328 O O . HIS B 1 34 ? -8.336 -19.062 -20.797 1 94.94 34 HIS B O 1
ATOM 1334 N N . VAL B 1 35 ? -8.516 -17.438 -19.219 1 93 35 VAL B N 1
ATOM 1335 C CA . VAL B 1 35 ? -7.07 -17.281 -19.078 1 93 35 VAL B CA 1
ATOM 1336 C C . VAL B 1 35 ? -6.469 -18.516 -18.422 1 93 35 VAL B C 1
ATOM 1338 O O . VAL B 1 35 ? -5.355 -18.938 -18.766 1 93 35 VAL B O 1
ATOM 1341 N N . MET B 1 36 ? -7.188 -19.172 -17.578 1 92.19 36 MET B N 1
ATOM 1342 C CA . MET B 1 36 ? -6.691 -20.281 -16.781 1 92.19 36 MET B CA 1
ATOM 1343 C C . MET B 1 36 ? -6.77 -21.594 -17.578 1 92.19 36 MET B C 1
ATOM 1345 O O . MET B 1 36 ? -6.203 -22.609 -17.156 1 92.19 36 MET B O 1
ATOM 1349 N N . SER B 1 37 ? -7.34 -21.562 -18.688 1 90.44 37 SER B N 1
ATOM 1350 C CA . SER B 1 37 ? -7.523 -22.766 -19.484 1 90.44 37 SER B CA 1
ATOM 1351 C C . SER B 1 37 ? -6.191 -23.312 -19.984 1 90.44 37 SER B C 1
ATOM 1353 O O . SER B 1 37 ? -6.023 -24.531 -20.125 1 90.44 37 SER B O 1
ATOM 1355 N N . SER B 1 38 ? -5.277 -22.406 -20.219 1 84.44 38 SER B N 1
ATOM 1356 C CA . SER B 1 38 ? -3.979 -22.812 -20.734 1 84.44 38 SER B CA 1
ATOM 1357 C C . SER B 1 38 ? -3.051 -23.266 -19.625 1 84.44 38 SER B C 1
ATOM 1359 O O . SER B 1 38 ? -1.974 -23.812 -19.875 1 84.44 38 SER B O 1
ATOM 1361 N N . CYS B 1 39 ? -3.471 -23.125 -18.406 1 88.69 39 CYS B N 1
ATOM 1362 C CA . CYS B 1 39 ? -2.699 -23.547 -17.25 1 88.69 39 CYS B CA 1
ATOM 1363 C C . CYS B 1 39 ? -3.049 -24.969 -16.828 1 88.69 39 CYS B C 1
ATOM 1365 O O . CYS B 1 39 ? -3.867 -25.172 -15.938 1 88.69 39 CYS B O 1
ATOM 1367 N N . ASN B 1 40 ? -2.49 -25.891 -17.484 1 84.19 40 ASN B N 1
ATOM 1368 C CA . ASN B 1 40 ? -2.789 -27.281 -17.219 1 84.19 40 ASN B CA 1
ATOM 1369 C C . ASN B 1 40 ? -1.526 -28.141 -17.25 1 84.19 40 ASN B C 1
ATOM 1371 O O . ASN B 1 40 ? -0.422 -27.625 -17.422 1 84.19 40 ASN B O 1
ATOM 1375 N N . ASP B 1 41 ? -1.705 -29.406 -17 1 83.62 41 ASP B N 1
ATOM 1376 C CA . ASP B 1 41 ? -0.596 -30.328 -16.766 1 83.62 41 ASP B CA 1
ATOM 1377 C C . ASP B 1 41 ? 0.189 -30.578 -18.047 1 83.62 41 ASP B C 1
ATOM 1379 O O . ASP B 1 41 ? 1.273 -31.172 -18.016 1 83.62 41 ASP B O 1
ATOM 1383 N N . SER B 1 42 ? -0.232 -30.062 -19.141 1 85.38 42 SER B N 1
ATOM 1384 C CA . SER B 1 42 ? 0.469 -30.297 -20.406 1 85.38 42 SER B CA 1
ATOM 1385 C C . SER B 1 42 ? 1.622 -29.312 -20.594 1 85.38 42 SER B C 1
ATOM 1387 O O . SER B 1 42 ? 2.52 -29.547 -21.406 1 85.38 42 SER B O 1
ATOM 1389 N N . LEU B 1 43 ? 1.571 -28.266 -19.906 1 88.5 43 LEU B N 1
ATOM 1390 C CA . LEU B 1 43 ? 2.598 -27.234 -19.984 1 88.5 43 LEU B CA 1
ATOM 1391 C C . LEU B 1 43 ? 3.318 -27.078 -18.656 1 88.5 43 LEU B C 1
ATOM 1393 O O . LEU B 1 43 ? 2.703 -27.203 -17.594 1 88.5 43 LEU B O 1
ATOM 1397 N N . ASN B 1 44 ? 4.574 -26.906 -18.797 1 92.25 44 ASN B N 1
ATOM 1398 C CA . ASN B 1 44 ? 5.297 -26.516 -17.594 1 92.25 44 ASN B CA 1
ATOM 1399 C C . ASN B 1 44 ? 4.746 -25.219 -17 1 92.25 44 ASN B C 1
ATOM 1401 O O . ASN B 1 44 ? 4.426 -24.281 -17.75 1 92.25 44 ASN B O 1
ATOM 1405 N N . PHE B 1 45 ? 4.66 -25.188 -15.719 1 94.94 45 PHE B N 1
ATOM 1406 C CA . PHE B 1 45 ? 4.016 -24.031 -15.109 1 94.94 45 PHE B CA 1
ATOM 1407 C C . PHE B 1 45 ? 4.789 -22.75 -15.422 1 94.94 45 PHE B C 1
ATOM 1409 O O . PHE B 1 45 ? 4.234 -21.656 -15.352 1 94.94 45 PHE B O 1
ATOM 1416 N N . CYS B 1 46 ? 6.008 -22.797 -15.773 1 95.38 46 CYS B N 1
ATOM 1417 C CA . CYS B 1 46 ? 6.781 -21.625 -16.156 1 95.38 46 CYS B CA 1
ATOM 1418 C C . CYS B 1 46 ? 6.254 -21.016 -17.453 1 95.38 46 CYS B C 1
ATOM 1420 O O . CYS B 1 46 ? 6.566 -19.875 -17.781 1 95.38 46 CYS B O 1
ATOM 1422 N N . ASN B 1 47 ? 5.434 -21.766 -18.156 1 94.19 47 ASN B N 1
ATOM 1423 C CA . ASN B 1 47 ? 4.855 -21.281 -19.406 1 94.19 47 ASN B CA 1
ATOM 1424 C C . ASN B 1 47 ? 3.395 -20.891 -19.234 1 94.19 47 ASN B C 1
ATOM 1426 O O . ASN B 1 47 ? 2.709 -20.578 -20.219 1 94.19 47 ASN B O 1
ATOM 1430 N N . TRP B 1 48 ? 2.904 -20.938 -18.047 1 95.75 48 TRP B N 1
ATOM 1431 C CA . TRP B 1 48 ? 1.531 -20.516 -17.781 1 95.75 48 TRP B CA 1
ATOM 1432 C C . TRP B 1 48 ? 1.381 -19 -17.938 1 95.75 48 TRP B C 1
ATOM 1434 O O . TRP B 1 48 ? 2.324 -18.25 -17.688 1 95.75 48 TRP B O 1
ATOM 1444 N N . VAL B 1 49 ? 0.142 -18.594 -18.234 1 94.75 49 VAL B N 1
ATOM 1445 C CA . VAL B 1 49 ? -0.167 -17.188 -18.344 1 94.75 49 VAL B CA 1
ATOM 1446 C C . VAL B 1 49 ? 0.075 -16.484 -17.016 1 94.75 49 VAL B C 1
ATOM 1448 O O . VAL B 1 49 ? -0.305 -17 -15.953 1 94.75 49 VAL B O 1
ATOM 1451 N N . GLY B 1 50 ? 0.826 -15.359 -17.094 1 97.19 50 GLY B N 1
ATOM 1452 C CA . GLY B 1 50 ? 1.022 -14.531 -15.914 1 97.19 50 GLY B CA 1
ATOM 1453 C C . GLY B 1 50 ? 2.166 -15 -15.039 1 97.19 50 GLY B C 1
ATOM 1454 O O . GLY B 1 50 ? 2.512 -14.344 -14.055 1 97.19 50 GLY B O 1
ATOM 1455 N N . VAL B 1 51 ? 2.789 -16.156 -15.367 1 97.44 51 VAL B N 1
ATOM 1456 C CA . VAL B 1 51 ? 3.852 -16.719 -14.539 1 97.44 51 VAL B CA 1
ATOM 1457 C C . VAL B 1 51 ? 5.199 -16.516 -15.219 1 97.44 51 VAL B C 1
ATOM 1459 O O . VAL B 1 51 ? 5.348 -16.797 -16.406 1 97.44 51 VAL B O 1
ATOM 1462 N N . THR B 1 52 ? 6.121 -15.898 -14.586 1 98 52 THR B N 1
ATOM 1463 C CA . THR B 1 52 ? 7.504 -15.797 -15.039 1 98 52 THR B CA 1
ATOM 1464 C C . THR B 1 52 ? 8.438 -16.531 -14.078 1 98 52 THR B C 1
ATOM 1466 O O . THR B 1 52 ? 8.375 -16.344 -12.867 1 98 52 THR B O 1
ATOM 1469 N N . CYS B 1 53 ? 9.273 -17.391 -14.57 1 97.31 53 CYS B N 1
ATOM 1470 C CA . CYS B 1 53 ? 10.219 -18.141 -13.766 1 97.31 53 CYS B CA 1
ATOM 1471 C C . CYS B 1 53 ? 11.648 -17.688 -14.031 1 97.31 53 CYS B C 1
ATOM 1473 O O . CYS B 1 53 ? 11.945 -17.141 -15.094 1 97.31 53 CYS B O 1
ATOM 1475 N N . ASN B 1 54 ? 12.406 -17.797 -12.93 1 97.19 54 ASN B N 1
ATOM 1476 C CA . ASN B 1 54 ? 13.844 -17.688 -13.148 1 97.19 54 ASN B CA 1
ATOM 1477 C C . ASN B 1 54 ? 14.336 -18.719 -14.156 1 97.19 54 ASN B C 1
ATOM 1479 O O . ASN B 1 54 ? 13.992 -19.906 -14.062 1 97.19 54 ASN B O 1
ATOM 1483 N N . ARG B 1 55 ? 15.086 -18.312 -15.094 1 93.06 55 ARG B N 1
ATOM 1484 C CA . ARG B 1 55 ? 15.5 -19.188 -16.188 1 93.06 55 ARG B CA 1
ATOM 1485 C C . ARG B 1 55 ? 16.422 -20.297 -15.688 1 93.06 55 ARG B C 1
ATOM 1487 O O . ARG B 1 55 ? 16.406 -21.406 -16.203 1 93.06 55 ARG B O 1
ATOM 1494 N N . CYS B 1 56 ? 17.156 -20.047 -14.641 1 92.12 56 CYS B N 1
ATOM 1495 C CA . CYS B 1 56 ? 18.141 -20.984 -14.133 1 92.12 56 CYS B CA 1
ATOM 1496 C C . CYS B 1 56 ? 17.531 -21.906 -13.078 1 92.12 56 CYS B C 1
ATOM 1498 O O . CYS B 1 56 ? 17.578 -23.125 -13.219 1 92.12 56 CYS B O 1
ATOM 1500 N N . THR B 1 57 ? 16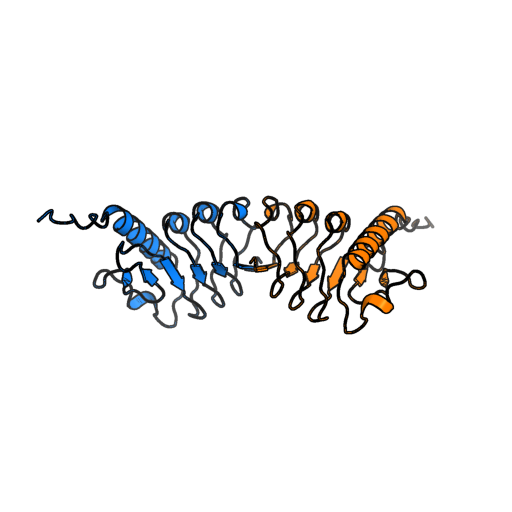.781 -21.359 -12.125 1 92.81 57 THR B N 1
ATOM 1501 C CA . THR B 1 57 ? 16.297 -22.141 -11 1 92.81 57 THR B CA 1
ATOM 1502 C C . THR B 1 57 ? 14.883 -22.672 -11.273 1 92.81 57 THR B C 1
ATOM 1504 O O . THR B 1 57 ? 14.406 -23.562 -10.57 1 92.81 57 THR B O 1
ATOM 1507 N N . LYS B 1 58 ? 14.297 -22.047 -12.281 1 94.81 58 LYS B N 1
ATOM 1508 C CA . LYS B 1 58 ? 12.945 -22.406 -12.695 1 94.81 58 LYS B CA 1
ATOM 1509 C C . LYS B 1 58 ? 11.945 -22.141 -11.57 1 94.81 58 LYS B C 1
ATOM 1511 O O . LYS B 1 58 ? 10.844 -22.703 -11.57 1 94.81 58 LYS B O 1
ATOM 1516 N N . ARG B 1 59 ? 12.297 -21.312 -10.648 1 96.69 59 ARG B N 1
ATOM 1517 C CA . ARG B 1 59 ? 11.391 -20.875 -9.594 1 96.69 59 ARG B CA 1
ATOM 1518 C C . ARG B 1 59 ? 10.555 -19.688 -10.055 1 96.69 59 ARG B C 1
ATOM 1520 O O . ARG B 1 59 ? 11.008 -18.875 -10.859 1 96.69 59 ARG B O 1
ATOM 1527 N N . VAL B 1 60 ? 9.336 -19.625 -9.562 1 98.19 60 VAL B N 1
ATOM 1528 C CA . VAL B 1 60 ? 8.453 -18.516 -9.906 1 98.19 60 VAL B CA 1
ATOM 1529 C C . VAL B 1 60 ? 8.992 -17.219 -9.312 1 98.19 60 VAL B C 1
ATOM 1531 O O . VAL B 1 60 ? 9.258 -17.141 -8.109 1 98.19 60 VAL B O 1
ATOM 1534 N N . VAL B 1 61 ? 9.117 -16.172 -10.164 1 98.56 61 VAL B N 1
ATOM 1535 C CA . VAL B 1 61 ? 9.664 -14.906 -9.688 1 98.56 61 VAL B CA 1
ATOM 1536 C C . VAL B 1 61 ? 8.617 -13.805 -9.82 1 98.56 61 VAL B C 1
ATOM 1538 O O . VAL B 1 61 ? 8.641 -12.82 -9.086 1 98.56 61 VAL B O 1
ATOM 1541 N N . ILE B 1 62 ? 7.688 -13.953 -10.789 1 98.81 62 ILE B N 1
ATOM 1542 C CA . ILE B 1 62 ? 6.648 -12.953 -10.984 1 98.81 62 ILE B CA 1
ATOM 1543 C C . ILE B 1 62 ? 5.309 -13.641 -11.242 1 98.81 62 ILE B C 1
ATOM 1545 O O . ILE B 1 62 ? 5.246 -14.617 -11.992 1 98.81 62 ILE B O 1
ATOM 1549 N N . LEU B 1 63 ? 4.312 -13.211 -10.648 1 98.75 63 LEU B N 1
ATOM 1550 C CA . LEU B 1 63 ? 2.92 -13.539 -10.922 1 98.75 63 LEU B CA 1
ATOM 1551 C C . LEU B 1 63 ? 2.139 -12.297 -11.344 1 98.75 63 LEU B C 1
ATOM 1553 O O . LEU B 1 63 ? 1.899 -11.406 -10.523 1 98.75 63 LEU B O 1
ATOM 1557 N N . LYS B 1 64 ? 1.781 -12.164 -12.57 1 98.69 64 LYS B N 1
ATOM 1558 C CA . LYS B 1 64 ? 1.109 -10.992 -13.109 1 98.69 64 LYS B CA 1
ATOM 1559 C C . LYS B 1 64 ? -0.168 -11.375 -13.852 1 98.69 64 LYS B C 1
ATOM 1561 O O . LYS B 1 64 ? -0.113 -11.891 -14.969 1 98.69 64 LYS B O 1
ATOM 1566 N N . LEU B 1 65 ? -1.273 -11.141 -13.273 1 98.06 65 LEU B N 1
ATOM 1567 C CA . LEU B 1 65 ? -2.578 -11.445 -13.852 1 98.06 65 LEU B CA 1
ATOM 1568 C C . LEU B 1 65 ? -3.455 -10.195 -13.898 1 98.06 65 LEU B C 1
ATOM 1570 O O . LEU B 1 65 ? -4.648 -10.258 -13.586 1 98.06 65 LEU B O 1
ATOM 1574 N N . THR B 1 66 ? -2.91 -9.078 -14.211 1 98.19 66 THR B N 1
ATOM 1575 C CA . THR B 1 66 ? -3.578 -7.777 -14.219 1 98.19 66 THR B CA 1
ATOM 1576 C C . THR B 1 66 ? -4.727 -7.77 -15.227 1 98.19 66 THR B C 1
ATOM 1578 O O . THR B 1 66 ? -4.566 -8.203 -16.359 1 98.19 66 THR B O 1
ATOM 1581 N N . THR B 1 67 ? -5.895 -7.332 -14.797 1 98 67 THR B N 1
ATOM 1582 C CA . THR B 1 67 ? -7.035 -7.035 -15.656 1 98 67 THR B CA 1
ATOM 1583 C C . THR B 1 67 ? -7.438 -8.266 -16.469 1 98 67 THR B C 1
ATOM 1585 O O . THR B 1 67 ? -7.625 -8.18 -17.688 1 98 67 THR B O 1
ATOM 1588 N N . GLN B 1 68 ? -7.617 -9.383 -15.828 1 97.5 68 GLN B N 1
ATOM 1589 C CA . GLN B 1 68 ? -8.008 -10.625 -16.484 1 97.5 68 GLN B CA 1
ATOM 1590 C C . GLN B 1 68 ? -9.461 -10.977 -16.172 1 97.5 68 GLN B C 1
ATOM 1592 O O . GLN B 1 68 ? -9.945 -12.039 -16.578 1 97.5 68 GLN B O 1
ATOM 1597 N N . LYS B 1 69 ? -10.148 -10.07 -15.414 1 98.06 69 LYS B N 1
ATOM 1598 C CA . LYS B 1 69 ? -11.539 -10.25 -15.031 1 98.06 69 LYS B CA 1
ATOM 1599 C C . LYS B 1 69 ? -11.727 -11.539 -14.227 1 98.06 69 LYS B C 1
ATOM 1601 O O . LYS B 1 69 ? -12.75 -12.211 -14.344 1 98.06 69 LYS B O 1
ATOM 1606 N N . LEU B 1 70 ? -10.695 -11.906 -13.438 1 98.25 70 LEU B N 1
ATOM 1607 C CA . LEU B 1 70 ? -10.742 -13.117 -12.617 1 98.25 70 LEU B CA 1
ATOM 1608 C C . LEU B 1 70 ? -11.438 -12.852 -11.289 1 98.25 70 LEU B C 1
ATOM 1610 O O . LEU B 1 70 ? -11.344 -11.75 -10.742 1 98.25 70 LEU B O 1
ATOM 1614 N 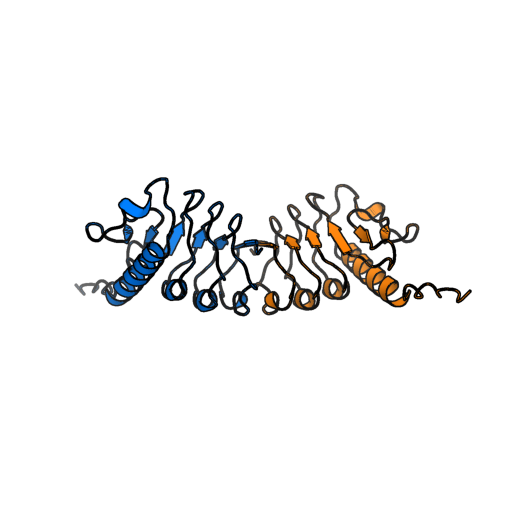N . ALA B 1 71 ? -12.195 -13.789 -10.82 1 98.62 71 ALA B N 1
ATOM 1615 C CA . ALA B 1 71 ? -12.727 -13.805 -9.461 1 98.62 71 ALA B CA 1
ATOM 1616 C C . ALA B 1 71 ? -12.211 -15.008 -8.68 1 98.62 71 ALA B C 1
ATOM 1618 O O . ALA B 1 71 ? -11.961 -16.062 -9.258 1 98.62 71 ALA B O 1
ATOM 1619 N N . GLY B 1 72 ? -12.07 -14.844 -7.43 1 98.38 72 GLY B N 1
ATOM 1620 C CA . GLY B 1 72 ? -11.57 -15.898 -6.555 1 98.38 72 GLY B CA 1
ATOM 1621 C C . GLY B 1 72 ? -10.938 -15.359 -5.285 1 98.38 72 GLY B C 1
ATOM 1622 O O . GLY B 1 72 ? -11.305 -14.289 -4.805 1 98.38 72 GLY B O 1
ATOM 1623 N N . SER B 1 73 ? -10.062 -16.156 -4.656 1 98.56 73 SER B N 1
ATOM 1624 C CA . SER B 1 73 ? -9.359 -15.766 -3.438 1 98.56 73 SER B CA 1
ATOM 1625 C C . SER B 1 73 ? -7.895 -16.188 -3.488 1 98.56 73 SER B C 1
ATOM 1627 O O . SER B 1 73 ? -7.512 -17.016 -4.32 1 98.56 73 SER B O 1
ATOM 1629 N N . LEU B 1 74 ? -7.082 -15.5 -2.725 1 98.25 74 LEU B N 1
ATOM 1630 C CA . LEU B 1 74 ? -5.672 -15.859 -2.619 1 98.25 74 LEU B CA 1
ATOM 1631 C C . LEU B 1 74 ? -5.473 -16.984 -1.616 1 98.25 74 LEU B C 1
ATOM 1633 O O . LEU B 1 74 ? -5.875 -16.875 -0.456 1 98.25 74 LEU B O 1
ATOM 1637 N N . PRO B 1 75 ? -4.883 -18.062 -2.082 1 98.44 75 PRO B N 1
ATOM 1638 C CA . PRO B 1 75 ? -4.66 -19.172 -1.149 1 98.44 75 PRO B CA 1
ATOM 1639 C C . PRO B 1 75 ? -3.482 -18.922 -0.208 1 98.44 75 PRO B C 1
ATOM 1641 O O . PRO B 1 75 ? -2.574 -18.156 -0.539 1 98.44 75 PRO B O 1
ATOM 1644 N N . LYS B 1 76 ? -3.463 -19.609 0.968 1 98.31 76 LYS B N 1
ATOM 1645 C CA . LYS B 1 76 ? -2.355 -19.531 1.916 1 98.31 76 LYS B CA 1
ATOM 1646 C C . LYS B 1 76 ? -1.053 -20.016 1.286 1 98.31 76 LYS B C 1
ATOM 1648 O O . LYS B 1 76 ? 0.028 -19.531 1.639 1 98.31 76 LYS B O 1
ATOM 1653 N N . SER B 1 77 ? -1.222 -20.844 0.33 1 98.44 77 SER B N 1
ATOM 1654 C CA . SER B 1 77 ? -0.051 -21.453 -0.302 1 98.44 77 SER B CA 1
ATOM 1655 C C . SER B 1 77 ? 0.709 -20.422 -1.141 1 98.44 77 SER B C 1
ATOM 1657 O O . SER B 1 77 ? 1.831 -20.688 -1.579 1 98.44 77 SER B O 1
ATOM 1659 N N . ILE B 1 78 ? 0.154 -19.203 -1.351 1 98.25 78 ILE B N 1
ATOM 1660 C CA . ILE B 1 78 ? 0.875 -18.156 -2.047 1 98.25 78 ILE B CA 1
ATOM 1661 C C . ILE B 1 78 ? 2.215 -17.906 -1.359 1 98.25 78 ILE B C 1
ATOM 1663 O O . ILE B 1 78 ? 3.197 -17.531 -2.012 1 98.25 78 ILE B O 1
ATOM 1667 N N . GLY B 1 79 ? 2.225 -18.125 -0.024 1 97.94 79 GLY B N 1
ATOM 1668 C CA . GLY B 1 79 ? 3.426 -17.938 0.771 1 97.94 79 GLY B CA 1
ATOM 1669 C C . GLY B 1 79 ? 4.516 -18.953 0.461 1 97.94 79 GLY B C 1
ATOM 1670 O O . GLY B 1 79 ? 5.66 -18.781 0.886 1 97.94 79 GLY B O 1
ATOM 1671 N N . ASN B 1 80 ? 4.137 -19.969 -0.295 1 97.75 80 ASN B N 1
ATOM 1672 C CA . ASN B 1 80 ? 5.098 -21.016 -0.647 1 97.75 80 ASN B CA 1
ATOM 1673 C C . ASN B 1 80 ? 5.918 -20.625 -1.874 1 97.75 80 ASN B C 1
ATOM 1675 O O . ASN B 1 80 ? 6.91 -21.281 -2.195 1 97.75 80 ASN B O 1
ATOM 1679 N N . LEU B 1 81 ? 5.512 -19.578 -2.574 1 97.94 81 LEU B N 1
ATOM 1680 C CA . LEU B 1 81 ? 6.285 -19.078 -3.709 1 97.94 81 LEU B CA 1
ATOM 1681 C C . LEU B 1 81 ? 7.457 -18.234 -3.236 1 97.94 81 LEU B C 1
ATOM 1683 O O . LEU B 1 81 ? 7.492 -17.016 -3.5 1 97.94 81 LEU B O 1
ATOM 1687 N N . SER B 1 82 ? 8.469 -18.875 -2.689 1 96.44 82 SER B N 1
ATOM 1688 C CA . SER B 1 82 ? 9.492 -18.266 -1.851 1 96.44 82 SER B CA 1
ATOM 1689 C C . SER B 1 82 ? 10.398 -17.344 -2.662 1 96.44 82 SER B C 1
ATOM 1691 O O . SER B 1 82 ? 11.117 -16.516 -2.1 1 96.44 82 SER B O 1
ATOM 1693 N N . HIS B 1 83 ? 10.383 -17.422 -3.986 1 97.31 83 HIS B N 1
ATOM 1694 C CA . HIS B 1 83 ? 11.266 -16.594 -4.801 1 97.31 83 HIS B CA 1
ATOM 1695 C C . HIS B 1 83 ? 10.5 -15.5 -5.52 1 97.31 83 HIS B C 1
ATOM 1697 O O . HIS B 1 83 ? 11.062 -14.766 -6.332 1 97.31 83 HIS B O 1
ATOM 1703 N N . LEU B 1 84 ? 9.219 -15.375 -5.16 1 98.19 84 LEU B N 1
ATOM 1704 C CA . LEU B 1 84 ? 8.391 -14.352 -5.789 1 98.19 84 LEU B CA 1
ATOM 1705 C C . LEU B 1 84 ? 8.914 -12.953 -5.461 1 98.19 84 LEU B C 1
ATOM 1707 O O . LEU B 1 84 ? 9.172 -12.641 -4.297 1 98.19 84 LEU B O 1
ATOM 1711 N N . THR B 1 85 ? 9.117 -12.117 -6.496 1 98.38 85 THR B N 1
ATOM 1712 C CA . THR B 1 85 ? 9.539 -10.734 -6.309 1 98.38 85 THR B CA 1
ATOM 1713 C C . THR B 1 85 ? 8.406 -9.766 -6.621 1 98.38 85 THR B C 1
ATOM 1715 O O . THR B 1 85 ? 8.438 -8.609 -6.207 1 98.38 85 THR B O 1
ATOM 1718 N N . GLY B 1 86 ? 7.434 -10.242 -7.332 1 98.69 86 GLY B N 1
ATOM 1719 C CA . GLY B 1 86 ? 6.336 -9.367 -7.711 1 98.69 86 GLY B CA 1
ATOM 1720 C C . GLY B 1 86 ? 5.012 -10.094 -7.848 1 98.69 86 GLY B C 1
ATOM 1721 O O . GLY B 1 86 ? 4.953 -11.188 -8.406 1 98.69 86 GLY B O 1
ATOM 1722 N N . ILE B 1 87 ? 3.971 -9.594 -7.332 1 98.81 87 ILE B N 1
ATOM 1723 C CA . ILE B 1 87 ? 2.588 -10.008 -7.539 1 98.81 87 ILE B CA 1
ATOM 1724 C C . ILE B 1 87 ? 1.764 -8.828 -8.047 1 98.81 87 ILE B C 1
ATOM 1726 O O . ILE B 1 87 ? 1.749 -7.762 -7.43 1 98.81 87 ILE B O 1
ATOM 1730 N N . ASP B 1 88 ? 1.148 -8.945 -9.148 1 98.75 88 ASP B N 1
ATOM 1731 C CA . ASP B 1 88 ? 0.261 -7.93 -9.695 1 98.75 88 ASP B CA 1
ATOM 1732 C C . ASP B 1 88 ? -1.083 -8.531 -10.102 1 98.75 88 ASP B C 1
ATOM 1734 O O . ASP B 1 88 ? -1.198 -9.156 -11.156 1 98.75 88 ASP B O 1
ATOM 1738 N N . LEU B 1 89 ? -2.057 -8.352 -9.273 1 98.5 89 LEU B N 1
ATOM 1739 C CA . LEU B 1 89 ? -3.402 -8.859 -9.523 1 98.5 89 LEU B CA 1
ATOM 1740 C C . LEU B 1 89 ? -4.391 -7.707 -9.695 1 98.5 89 LEU B C 1
ATOM 1742 O O . LEU B 1 89 ? -5.594 -7.887 -9.5 1 98.5 89 LEU B O 1
ATOM 1746 N N . VAL B 1 90 ? -3.9 -6.523 -10.016 1 98.19 90 VAL B N 1
ATOM 1747 C CA . VAL B 1 90 ? -4.707 -5.309 -10.039 1 98.19 90 VAL B CA 1
ATOM 1748 C C . VAL B 1 90 ? -5.863 -5.469 -11.023 1 98.19 90 VAL B C 1
ATOM 1750 O O . VAL B 1 90 ? -5.695 -6.047 -12.102 1 98.19 90 VAL B O 1
ATOM 1753 N N . ASN B 1 91 ? -6.965 -4.895 -10.703 1 97.88 91 ASN B N 1
ATOM 1754 C CA . ASN B 1 91 ? -8.117 -4.754 -11.586 1 97.88 91 ASN B CA 1
ATOM 1755 C C . ASN B 1 91 ? -8.711 -6.113 -11.953 1 97.88 91 ASN B C 1
ATOM 1757 O O . ASN B 1 91 ? -8.852 -6.434 -13.133 1 97.88 91 ASN B O 1
ATOM 1761 N N . ASN B 1 92 ? -9.102 -6.852 -10.922 1 98.38 92 ASN B N 1
ATOM 1762 C CA . ASN B 1 92 ? -9.852 -8.102 -10.969 1 98.38 92 ASN B CA 1
ATOM 1763 C C . ASN B 1 92 ? -10.977 -8.125 -9.938 1 98.38 92 ASN B C 1
ATOM 1765 O O . ASN B 1 92 ? -11.477 -7.07 -9.539 1 98.38 92 ASN B O 1
ATOM 1769 N N . SER B 1 93 ? -11.492 -9.25 -9.656 1 98.31 93 SER B N 1
ATOM 1770 C CA . SER B 1 93 ? -12.57 -9.367 -8.68 1 98.31 93 SER B CA 1
ATOM 1771 C C . SER B 1 93 ? -12.211 -10.359 -7.574 1 98.31 93 SER B C 1
ATOM 1773 O O . SER B 1 93 ? -13.062 -11.109 -7.102 1 98.31 93 SER B O 1
ATOM 1775 N N . PHE B 1 94 ? -10.898 -10.414 -7.227 1 98.44 94 PHE B N 1
ATOM 1776 C CA . PHE B 1 94 ? -10.5 -11.273 -6.117 1 98.44 94 PHE B CA 1
ATOM 1777 C C . PHE B 1 94 ? -11.117 -10.789 -4.812 1 98.44 94 PHE B C 1
ATOM 1779 O O . PHE B 1 94 ? -11.234 -9.586 -4.582 1 98.44 94 PHE B O 1
ATOM 1786 N N . ALA B 1 95 ? -11.508 -11.727 -4.031 1 98.06 95 ALA B N 1
ATOM 1787 C CA . ALA B 1 95 ? -12.172 -11.414 -2.77 1 98.06 95 ALA B CA 1
ATOM 1788 C C . ALA B 1 95 ? -11.594 -12.242 -1.627 1 98.06 95 ALA B C 1
ATOM 1790 O O . ALA B 1 95 ? -10.531 -12.844 -1.766 1 98.06 95 ALA B O 1
ATOM 1791 N N . GLY B 1 96 ? -12.195 -12.148 -0.417 1 97.12 96 GLY B N 1
ATOM 1792 C CA . GLY B 1 96 ? -11.664 -12.82 0.759 1 97.12 96 GLY B CA 1
ATOM 1793 C C . GLY B 1 96 ? -10.602 -12.008 1.474 1 97.12 96 GLY B C 1
ATOM 1794 O O . GLY B 1 96 ? -10.477 -10.797 1.252 1 97.12 96 GLY B O 1
ATOM 1795 N N . GLU B 1 97 ? -9.914 -12.617 2.363 1 96.81 97 GLU B N 1
ATOM 1796 C CA . GLU B 1 97 ? -8.859 -11.953 3.123 1 96.81 97 GLU B CA 1
ATOM 1797 C C . GLU B 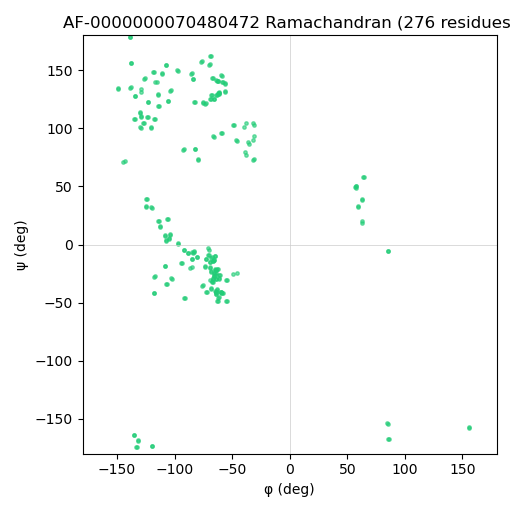1 97 ? -7.488 -12.219 2.516 1 96.81 97 GLU B C 1
ATOM 1799 O O . GLU B 1 97 ? -7.285 -13.242 1.857 1 96.81 97 GLU B O 1
ATOM 1804 N N . ILE B 1 98 ? -6.609 -11.242 2.689 1 96.94 98 ILE B N 1
ATOM 1805 C CA . ILE B 1 98 ? -5.219 -11.477 2.316 1 96.94 98 ILE B CA 1
ATOM 1806 C C . ILE B 1 98 ? -4.566 -12.422 3.328 1 96.94 98 ILE B C 1
ATOM 1808 O O . ILE B 1 98 ? -4.523 -12.125 4.523 1 96.94 98 ILE B O 1
ATOM 1812 N N . PRO B 1 99 ? -4.09 -13.516 2.781 1 96.75 99 PRO B N 1
ATOM 1813 C CA . PRO B 1 99 ? -3.531 -14.477 3.732 1 96.75 99 PRO B CA 1
ATOM 1814 C C . PRO B 1 99 ? -2.266 -13.969 4.414 1 96.75 99 PRO B C 1
ATOM 1816 O O . PRO B 1 99 ? -1.44 -13.305 3.779 1 96.75 99 PRO B O 1
ATOM 1819 N N . GLN B 1 100 ? -2.123 -14.328 5.727 1 96.12 100 GLN B N 1
ATOM 1820 C CA . GLN B 1 100 ? -0.961 -13.906 6.5 1 96.12 100 GLN B CA 1
ATOM 1821 C C . GLN B 1 100 ? 0.324 -14.508 5.938 1 96.12 100 GLN B C 1
ATOM 1823 O O . GLN B 1 100 ? 1.409 -13.953 6.125 1 96.12 100 GLN B O 1
ATOM 1828 N N . GLU B 1 101 ? 0.142 -15.594 5.215 1 97.94 101 GLU B N 1
ATOM 1829 C CA . GLU B 1 101 ? 1.273 -16.312 4.645 1 97.94 101 GLU B CA 1
ATOM 1830 C C . GLU B 1 101 ? 2.006 -15.461 3.611 1 97.94 101 GLU B C 1
ATOM 1832 O O . GLU B 1 101 ? 3.135 -15.781 3.229 1 97.94 101 GLU B O 1
ATOM 1837 N N . ILE B 1 102 ? 1.398 -14.289 3.227 1 97.19 102 ILE B N 1
ATOM 1838 C CA . ILE B 1 102 ? 2.08 -13.367 2.328 1 97.19 102 ILE B CA 1
ATOM 1839 C C . ILE B 1 102 ? 3.371 -12.875 2.977 1 97.19 102 ILE B C 1
ATOM 1841 O O . ILE B 1 102 ? 4.352 -12.586 2.285 1 97.19 102 ILE B O 1
ATOM 1845 N N . GLY B 1 103 ? 3.395 -12.82 4.281 1 95.44 103 GLY B N 1
ATOM 1846 C CA . GLY B 1 103 ? 4.543 -12.359 5.051 1 95.44 103 GLY B CA 1
ATOM 1847 C C . GLY B 1 103 ? 5.754 -13.266 4.914 1 95.44 103 GLY B C 1
ATOM 1848 O O . GLY B 1 103 ? 6.863 -12.875 5.281 1 95.44 103 GLY B O 1
ATOM 1849 N N . ARG B 1 104 ? 5.531 -14.445 4.379 1 97 104 ARG B N 1
ATOM 1850 C CA . ARG B 1 104 ? 6.629 -15.391 4.191 1 97 104 ARG B CA 1
ATOM 1851 C C . ARG B 1 104 ? 7.43 -15.055 2.938 1 97 104 ARG B C 1
ATOM 1853 O O . ARG B 1 104 ? 8.516 -15.594 2.727 1 97 104 ARG B O 1
ATOM 1860 N N . LEU B 1 105 ? 6.902 -14.172 2.166 1 97.88 105 LEU B N 1
ATOM 1861 C CA . LEU B 1 105 ? 7.547 -13.852 0.899 1 97.88 105 LEU B CA 1
ATOM 1862 C C . LEU B 1 105 ? 8.672 -12.844 1.101 1 97.88 105 LEU B C 1
ATOM 1864 O O . LEU B 1 105 ? 8.531 -11.672 0.74 1 97.88 105 LEU B O 1
ATOM 1868 N N . GLY B 1 106 ? 9.781 -13.336 1.494 1 96.31 106 GLY B N 1
ATOM 1869 C CA . GLY B 1 106 ? 10.914 -12.516 1.877 1 96.31 106 GLY B CA 1
ATOM 1870 C C . GLY B 1 106 ? 11.539 -11.773 0.709 1 96.31 106 GLY B C 1
ATOM 1871 O O . GLY B 1 106 ? 12.203 -10.758 0.899 1 96.31 106 GLY B O 1
ATOM 1872 N N . SER B 1 107 ? 11.32 -12.289 -0.564 1 96.88 107 SER B N 1
ATOM 1873 C CA . SER B 1 107 ? 11.93 -11.688 -1.746 1 96.88 107 SER B CA 1
ATOM 1874 C C . SER B 1 107 ? 10.953 -10.734 -2.441 1 96.88 107 SER B C 1
ATOM 1876 O O . SER B 1 107 ? 11.312 -10.086 -3.426 1 96.88 107 SER B O 1
ATOM 1878 N N . LEU B 1 108 ? 9.766 -10.594 -1.903 1 97.81 108 LEU B N 1
ATOM 1879 C CA . LEU B 1 108 ? 8.727 -9.812 -2.572 1 97.81 108 LEU B CA 1
ATOM 1880 C C . LEU B 1 108 ? 9.086 -8.328 -2.582 1 97.81 108 LEU B C 1
ATOM 1882 O O . LEU B 1 108 ? 9.32 -7.734 -1.528 1 97.81 108 LEU B O 1
ATOM 1886 N N . ARG B 1 109 ? 9.102 -7.723 -3.764 1 97.5 109 ARG B N 1
ATOM 1887 C CA . ARG B 1 109 ? 9.453 -6.316 -3.936 1 97.5 109 ARG B CA 1
ATOM 1888 C C . ARG B 1 109 ? 8.219 -5.477 -4.254 1 97.5 109 ARG B C 1
ATOM 1890 O O . ARG B 1 109 ? 8.148 -4.301 -3.896 1 97.5 109 ARG B O 1
ATOM 1897 N N . SER B 1 110 ? 7.32 -6.117 -4.977 1 98 110 SER B N 1
ATOM 1898 C CA . SER B 1 110 ? 6.121 -5.402 -5.402 1 98 110 SER B CA 1
ATOM 1899 C C . SER B 1 110 ? 4.867 -6.242 -5.184 1 98 110 SER B C 1
ATOM 1901 O O . SER B 1 110 ? 4.816 -7.406 -5.586 1 98 110 SER B O 1
ATOM 1903 N N . LEU B 1 111 ? 3.904 -5.645 -4.5 1 98.25 111 LEU B N 1
ATOM 1904 C CA . LEU B 1 111 ? 2.604 -6.266 -4.27 1 98.25 111 LEU B CA 1
ATOM 1905 C C . LEU B 1 111 ? 1.474 -5.316 -4.648 1 98.25 111 LEU B C 1
ATOM 1907 O O . LEU B 1 111 ? 1.285 -4.281 -4.008 1 98.25 111 LEU B O 1
ATOM 1911 N N . ASN B 1 112 ? 0.789 -5.637 -5.699 1 98.5 112 ASN B N 1
ATOM 1912 C CA . ASN B 1 112 ? -0.34 -4.828 -6.148 1 98.5 112 ASN B CA 1
ATOM 1913 C C . ASN B 1 112 ? -1.633 -5.641 -6.18 1 98.5 112 ASN B C 1
ATOM 1915 O O . ASN B 1 112 ? -1.852 -6.434 -7.094 1 98.5 112 ASN B O 1
ATOM 1919 N N . LEU B 1 113 ? -2.436 -5.477 -5.191 1 98.12 113 LEU B N 1
ATOM 1920 C CA . LEU B 1 113 ? -3.713 -6.172 -5.078 1 98.12 113 LEU B CA 1
ATOM 1921 C C . LEU B 1 113 ? -4.875 -5.191 -5.211 1 98.12 113 LEU B C 1
ATOM 1923 O O . LEU B 1 113 ? -6.012 -5.52 -4.859 1 98.12 113 LEU B O 1
ATOM 1927 N N . SER B 1 114 ? -4.559 -3.986 -5.703 1 96.44 114 SER B N 1
ATOM 1928 C CA . SER B 1 114 ? -5.562 -2.932 -5.762 1 96.44 114 SER B CA 1
ATOM 1929 C C . SER B 1 114 ? -6.645 -3.252 -6.789 1 96.44 114 SER B C 1
ATOM 1931 O O . SER B 1 114 ? -6.469 -4.141 -7.625 1 96.44 114 SER B O 1
ATOM 1933 N N . ARG B 1 115 ? -7.828 -2.537 -6.664 1 96.19 115 ARG B N 1
ATOM 1934 C CA . ARG B 1 115 ? -8.961 -2.705 -7.566 1 96.19 115 ARG B CA 1
ATOM 1935 C C . ARG B 1 115 ? -9.438 -4.152 -7.586 1 96.19 115 ARG B C 1
ATOM 1937 O O . ARG B 1 115 ? -9.562 -4.758 -8.648 1 96.19 115 ARG B O 1
ATOM 1944 N N . ASN B 1 116 ? -9.609 -4.699 -6.465 1 98 116 ASN B N 1
ATOM 1945 C CA . ASN B 1 116 ? -10.219 -5.988 -6.16 1 98 116 ASN B CA 1
ATOM 1946 C C . ASN B 1 116 ? -11.242 -5.871 -5.035 1 98 116 ASN B C 1
ATOM 1948 O O . ASN B 1 116 ? -11.742 -4.777 -4.754 1 98 116 ASN B O 1
ATOM 1952 N N . SER B 1 117 ? -11.672 -6.98 -4.547 1 97.19 117 SER B N 1
ATOM 1953 C CA . SER B 1 117 ? -12.703 -6.953 -3.516 1 97.19 117 SER B CA 1
ATOM 1954 C C . SER B 1 117 ? -12.211 -7.609 -2.229 1 97.19 117 SER B C 1
ATOM 1956 O O . SER B 1 117 ? -12.992 -8.242 -1.517 1 97.19 117 SER B O 1
ATOM 1958 N N . PHE B 1 118 ? -10.859 -7.496 -1.969 1 97 118 PHE B N 1
ATOM 1959 C CA . PHE B 1 118 ? -10.32 -8.07 -0.741 1 97 118 PHE B CA 1
ATOM 1960 C C . PHE B 1 118 ? -10.938 -7.395 0.483 1 97 118 PHE B C 1
ATOM 1962 O O . PHE B 1 118 ? -11.148 -6.184 0.488 1 97 118 PHE B O 1
ATOM 1969 N N . GLY B 1 119 ? -11.211 -8.156 1.446 1 93.81 119 GLY B N 1
ATOM 1970 C CA . GLY B 1 119 ? -11.695 -7.656 2.721 1 93.81 119 GLY B CA 1
ATOM 1971 C C . GLY B 1 119 ? -10.789 -8 3.885 1 93.81 119 GLY B C 1
ATOM 1972 O O . GLY B 1 119 ? -9.633 -8.375 3.688 1 93.81 119 GLY B O 1
ATOM 1973 N N . GLY B 1 120 ? -11.344 -7.637 5.039 1 89.94 120 GLY B N 1
ATOM 1974 C CA . GLY B 1 120 ? -10.578 -7.926 6.242 1 89.94 120 GLY B CA 1
A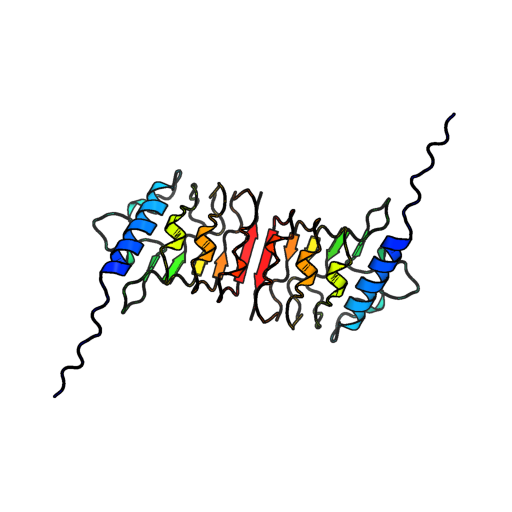TOM 1975 C C . GLY B 1 120 ? -9.555 -6.855 6.574 1 89.94 120 GLY B C 1
ATOM 1976 O O . GLY B 1 120 ? -9.781 -5.672 6.312 1 89.94 120 GLY B O 1
ATOM 1977 N N . LYS B 1 121 ? -8.492 -7.27 7.281 1 89.06 121 LYS B N 1
ATOM 1978 C CA . LYS B 1 121 ? -7.434 -6.355 7.707 1 89.06 121 LYS B CA 1
ATOM 1979 C C . LYS B 1 121 ? -6.16 -6.574 6.898 1 89.06 121 LYS B C 1
ATOM 1981 O O . LYS B 1 121 ? -5.977 -7.633 6.293 1 89.06 121 LYS B O 1
ATOM 1986 N N . ILE B 1 122 ? -5.414 -5.531 6.844 1 91.44 122 ILE B N 1
ATOM 1987 C CA . ILE B 1 122 ? -4.074 -5.715 6.301 1 91.44 122 ILE B CA 1
ATOM 1988 C C . ILE B 1 122 ? -3.293 -6.691 7.176 1 91.44 122 ILE B C 1
ATOM 1990 O O . ILE B 1 122 ? -3.271 -6.559 8.398 1 91.44 122 ILE B O 1
ATOM 1994 N N . PRO B 1 123 ? -2.723 -7.621 6.484 1 90.25 123 PRO B N 1
ATOM 1995 C CA . PRO B 1 123 ? -1.998 -8.594 7.301 1 90.25 123 PRO B CA 1
ATOM 1996 C C . PRO B 1 123 ? -0.942 -7.949 8.195 1 90.25 123 PRO B C 1
ATOM 1998 O O . PRO B 1 123 ? -0.178 -7.098 7.734 1 90.25 123 PRO B O 1
ATOM 2001 N N . SER B 1 124 ? -0.848 -8.391 9.406 1 86.94 124 SER B N 1
ATOM 2002 C CA . SER B 1 124 ? 0.029 -7.793 10.406 1 86.94 124 SER B CA 1
ATOM 2003 C C . SER B 1 124 ? 1.497 -8.039 10.078 1 86.94 124 SER B C 1
ATOM 2005 O O . SER B 1 124 ? 2.377 -7.316 10.555 1 86.94 124 SER B O 1
ATOM 2007 N N . ASN B 1 125 ? 1.648 -9.031 9.258 1 90.56 125 ASN B N 1
ATOM 2008 C CA . ASN B 1 125 ? 3.029 -9.406 8.969 1 90.56 125 ASN B CA 1
ATOM 2009 C C . ASN B 1 125 ? 3.441 -8.969 7.562 1 90.56 125 ASN B C 1
ATOM 2011 O O . ASN B 1 125 ? 4.402 -9.5 7.004 1 90.56 125 ASN B O 1
ATOM 2015 N N . ILE B 1 126 ? 2.709 -7.957 7.023 1 91.56 126 ILE B N 1
ATOM 2016 C CA . ILE B 1 126 ? 3.029 -7.484 5.68 1 91.56 126 ILE B CA 1
ATOM 2017 C C . ILE B 1 126 ? 4.434 -6.879 5.668 1 91.56 126 ILE B C 1
ATOM 2019 O O . ILE B 1 126 ? 5.145 -6.969 4.668 1 91.56 126 ILE B O 1
ATOM 2023 N N . SER B 1 127 ? 4.801 -6.363 6.77 1 87.06 127 SER B N 1
ATOM 2024 C CA . SER B 1 127 ? 6.102 -5.723 6.91 1 87.06 127 SER B CA 1
ATOM 2025 C C . SER B 1 127 ? 7.227 -6.75 6.938 1 87.06 127 SER B C 1
ATOM 2027 O O . SER B 1 127 ? 8.398 -6.395 6.84 1 87.06 127 SER B O 1
ATOM 2029 N N . HIS B 1 128 ? 6.871 -8.008 7.086 1 90.94 128 HIS B N 1
ATOM 2030 C CA . HIS B 1 128 ? 7.887 -9.055 7.082 1 90.94 128 HIS B CA 1
ATOM 2031 C C . HIS B 1 128 ? 8.43 -9.289 5.68 1 90.94 128 HIS B C 1
ATOM 2033 O O . HIS B 1 128 ? 9.469 -9.93 5.512 1 90.94 128 HIS B O 1
ATOM 2039 N N . CYS B 1 129 ? 7.664 -8.836 4.684 1 93.19 129 CYS B N 1
ATOM 2040 C CA . CYS B 1 129 ? 8.234 -8.828 3.344 1 93.19 129 CYS B CA 1
ATOM 2041 C C . CYS B 1 129 ? 9.398 -7.84 3.252 1 93.19 129 CYS B C 1
ATOM 2043 O O . CYS B 1 129 ? 9.203 -6.68 2.887 1 93.19 129 CYS B O 1
ATOM 2045 N N . ALA B 1 130 ? 10.555 -8.336 3.471 1 90.5 130 ALA B N 1
ATOM 2046 C CA . ALA B 1 130 ? 11.734 -7.539 3.799 1 90.5 130 ALA B CA 1
ATOM 2047 C C . ALA B 1 130 ? 12.141 -6.656 2.623 1 90.5 130 ALA B C 1
ATOM 2049 O O . ALA B 1 130 ? 12.758 -5.605 2.814 1 90.5 130 ALA B O 1
ATOM 2050 N N . GLN B 1 131 ? 11.789 -7.121 1.425 1 93.62 131 GLN B N 1
ATOM 2051 C CA . GLN B 1 131 ? 12.266 -6.398 0.249 1 93.62 131 GLN B CA 1
ATOM 2052 C C . GLN B 1 131 ? 11.156 -5.562 -0.373 1 93.62 131 GLN B C 1
ATOM 2054 O O . GLN B 1 131 ? 11.328 -4.996 -1.454 1 93.62 131 GLN B O 1
ATOM 2059 N N . LEU B 1 132 ? 10 -5.457 0.314 1 94.75 132 LEU B N 1
ATOM 2060 C CA . LEU B 1 132 ? 8.82 -4.809 -0.246 1 94.75 132 LEU B CA 1
ATOM 2061 C C . LEU B 1 132 ? 9.07 -3.318 -0.456 1 94.75 132 LEU B C 1
ATOM 2063 O O . LEU B 1 132 ? 9.484 -2.619 0.469 1 94.75 132 LEU B O 1
ATOM 2067 N N . ARG B 1 133 ? 8.859 -2.844 -1.685 1 94.31 133 ARG B N 1
ATOM 2068 C CA . ARG B 1 133 ? 9.062 -1.445 -2.053 1 94.31 133 ARG B CA 1
ATOM 2069 C C . ARG B 1 133 ? 7.754 -0.809 -2.516 1 94.31 133 ARG B C 1
ATOM 2071 O O . ARG B 1 133 ? 7.492 0.361 -2.229 1 94.31 133 ARG B O 1
ATOM 2078 N N . VAL B 1 134 ? 7.066 -1.599 -3.266 1 95.69 134 VAL B N 1
ATOM 2079 C CA . VAL B 1 134 ? 5.793 -1.104 -3.781 1 95.69 134 VAL B CA 1
ATOM 2080 C C . VAL B 1 134 ? 4.645 -1.91 -3.18 1 95.69 134 VAL B C 1
ATOM 2082 O O . VAL B 1 134 ? 4.625 -3.141 -3.273 1 95.69 134 VAL B O 1
ATOM 2085 N N . LEU B 1 135 ? 3.783 -1.266 -2.488 1 96.5 135 LEU B N 1
ATOM 2086 C CA . LEU B 1 135 ? 2.619 -1.889 -1.868 1 96.5 135 LEU B CA 1
ATOM 2087 C C . LEU B 1 135 ? 1.347 -1.115 -2.201 1 96.5 135 LEU B C 1
ATOM 2089 O O . LEU B 1 135 ? 1.226 0.064 -1.862 1 96.5 135 LEU B O 1
ATOM 2093 N N . ARG B 1 136 ? 0.486 -1.738 -2.932 1 97 136 ARG B N 1
ATOM 2094 C CA . ARG B 1 136 ? -0.804 -1.146 -3.271 1 97 136 ARG B CA 1
ATOM 2095 C C . ARG B 1 136 ? -1.952 -2.057 -2.848 1 97 136 ARG B C 1
ATOM 2097 O O . ARG B 1 136 ? -2.143 -3.133 -3.42 1 97 136 ARG B O 1
ATOM 2104 N N . LEU B 1 137 ? -2.658 -1.62 -1.837 1 95.56 137 LEU B N 1
ATOM 2105 C CA . LEU B 1 137 ? -3.773 -2.379 -1.283 1 95.56 137 LEU B CA 1
ATOM 2106 C C . LEU B 1 137 ? -5.039 -1.53 -1.24 1 95.56 137 LEU B C 1
ATOM 2108 O O . LEU B 1 137 ? -4.969 -0.312 -1.059 1 95.56 137 LEU B O 1
ATOM 2112 N N . SER B 1 138 ? -6.141 -2.092 -1.485 1 92.62 138 SER B N 1
ATOM 2113 C CA . SER B 1 138 ? -7.473 -1.548 -1.246 1 92.62 138 SER B CA 1
ATOM 2114 C C . SER B 1 138 ? -8.391 -2.59 -0.615 1 92.62 138 SER B C 1
ATOM 2116 O O . SER B 1 138 ? -8.727 -3.59 -1.248 1 92.62 138 SER B O 1
ATOM 2118 N N . ILE B 1 139 ? -8.656 -2.365 0.644 1 88.31 139 ILE B N 1
ATOM 2119 C CA . ILE B 1 139 ? -9.445 -3.326 1.405 1 88.31 139 ILE B CA 1
ATOM 2120 C C . ILE B 1 139 ? -10.867 -2.803 1.575 1 88.31 139 ILE B C 1
ATOM 2122 O O . ILE B 1 139 ? -11.07 -1.61 1.812 1 88.31 139 ILE B O 1
ATOM 2126 N N . LYS B 1 140 ? -11.797 -3.629 1.324 1 82.75 140 LYS B N 1
ATOM 2127 C CA . LYS B 1 140 ? -13.195 -3.244 1.474 1 82.75 140 LYS B CA 1
ATOM 2128 C C . LYS B 1 140 ? -13.695 -3.523 2.889 1 82.75 140 LYS B C 1
ATOM 2130 O O . LYS B 1 140 ? -13.203 -4.434 3.557 1 82.75 140 LYS B O 1
#

Solvent-accessible surface area (backbone atoms only — not comparable to full-atom values): 13955 Å² total; per-residue (Å²): 134,82,75,76,73,67,76,75,53,61,63,66,61,35,50,49,34,48,52,28,52,49,50,37,56,70,34,46,76,40,51,85,72,50,66,64,69,70,55,44,92,88,44,59,66,60,74,20,79,41,36,39,40,39,87,77,57,53,34,50,29,35,42,46,52,56,60,51,59,34,23,29,42,63,47,57,44,60,25,56,39,55,56,23,30,34,39,31,45,30,45,30,46,34,26,53,50,61,42,61,37,53,24,55,18,47,46,22,29,33,41,31,50,26,59,35,49,26,26,70,61,62,40,66,40,55,45,50,18,70,47,44,25,33,39,31,42,34,38,92,133,80,74,76,71,68,77,76,53,62,62,67,60,36,50,48,33,46,52,28,52,50,48,37,56,69,37,47,76,41,52,84,74,49,66,64,68,69,56,43,93,87,44,61,65,60,74,21,80,41,36,39,41,40,88,78,59,52,35,49,28,34,43,44,54,55,61,52,59,34,23,29,41,65,48,58,46,59,24,55,38,54,56,22,30,34,40,31,46,30,47,29,46,34,26,52,52,61,41,60,36,54,24,55,17,47,46,21,28,32,42,31,50,25,57,37,49,26,26,71,60,63,40,66,40,54,44,49,17,70,46,43,25,33,38,31,43,36,39,93

pLDDT: mean 91.06, std 14.47, range [35.56, 98.81]

Sequence (280 aa):
MESATLPSCNTFGNETDRLALLDLKKRITQDPLHVMSSCNDSLNFCNWVGVTCNRCTKRVVILKLTTQKLAGSLPKSIGNLSHLTGIDLVNNSFAGEIPQEIGRLGSLRSLNLSRNSFGGKIPSNISHCAQLRVLRLSIKMESATLPSCNTFGNETDRLALLDLKKRITQDPLHVMSSCNDSLNFCNWVGVTCNRCTKRVVILKLTTQKLAGSLPKSIGNLSHLTGIDLVNNSFAGEIPQEIGRLGSLRSLNLSRNSFGGKIPSNISHCAQLRVLRLSIK

Organism: Prunus dulcis (NCBI:txid3755)

Foldseek 3Di:
DPPPPQPPLPCVLQVLQLVQVVVVLVFWPDQPVCLCVVVDPVDRNCPRPQFHADPRNRQTATGADDQRQIEGERDLSVLSSQNHQEYHHEQYAYEEEDHLSCLSNQNHAEYAPYNYAYEDDDRPSNPSNPNHNYDHDDHD/DPPPPQPPLPCVLQVLQLVQVVVVLVFWPDQPVCLCVVVDPVDRNCPRPQFHADPRSRQTATGADDQRQIEGERDLSVLSSQNHQEYHHEQYAYEEEDHLSCLSNLNHAEYAPYNYAYEDDDRPSNPSNPNHNYDHDDHD

Nearest PDB structures (foldseek):
  4z61-assembly1_C  TM=9.509E-01  e=1.847E-11  Arabidopsis thaliana
  4lsc-assembly1_A  TM=9.498E-01  e=4.999E-11  Arabidopsis thaliana
  7ogq-assembly1_BBB  TM=9.472E-01  e=6.824E-11  Arabidopsis thaliana
  5gij-assembly1_B  TM=9.096E-01  e=6.412E-10  Arabidopsis thaliana
  5gqr-assembly1_B  TM=8.859E-01  e=1.965E-09  Arabidopsis thaliana